Protein 8ZLA (pdb70)

InterPro domains:
  IPR006762 Gtr1/RagA G protein [PF04670] (11-216)
  IPR006762 Gtr1/RagA G protein [PTHR11259] (9-222)
  IPR027417 P-loop containing nucleoside triphosphate hydrolase [G3DSA:3.40.50.300] (4-182)
  IPR027417 P-loop containing nucleoside triphosphate hydrolase [SSF52540] (5-173)

Foldseek 3Di:
DFDADVVDDFAEAEEEWAPPLCRCVLVVLCCVQCVLQWDDPVDQWTGGLLHIYGYDHADDDPVGPPVVDDLVVLARHAEYEYGGALQCLVCLLVGLVVVVVSVVSSVVHYPHHAYEYELEPPAPPDPDVVSSVVSVVVSCVSHVVVCVVVPHDYHYAYYYSNPSVSSLLSVQLVCFELLRQAVSNQSSQNRLCVRPPFAKKFKDKPLHTLYIYGPDVVCVVVVSVVSSVQVVPDDPPDARDWDDDPQKIKHKDWDWDDQVPRIIIMIMMTIHGNVCDDPCVVVVVVSVVSVVVSVVVSCCSHPCNVVVDDDPVSNVNSD

Nearest PDB structures (foldseek):
  5uf8-assembly3_C  TM=7.202E-01  e=1.033E-07  Candida albicans SC5314
  1yzg-assembly1_A  TM=7.386E-01  e=3.560E-07  Homo sapiens
  3lrp-assembly1_A  TM=6.963E-01  e=3.776E-07  Plasmodium falciparum
  2h17-assembly1_A  TM=6.811E-01  e=1.853E-06  Homo sapiens
  8oum-assembly3_C  TM=6.488E-01  e=1.553E-06  Promethearchaeati archaeon

Sequence (319 aa):
GPKLNPQKNPQKIALFGLNYAGKTSILKTILYEFEAFAHILDRTELDFFGKSSLLIWDFGGQSVRDDYLQPIRYFQRIKYFYYVVDVQDIDRIKESAEYFLKLIKLTTEYSDDDFKIFIFFHKIDPNYRGKTKFEESENRFLVEILPTINELKFTPTYFYTSIYNPISVISAFSSQPLLGNETIYQTLSDALDSFCFNIDDLEFGLLFVQNFIIGSHFSEPEIISKISKKMTMYLEDLDEFEDCPPFTVDPYKIFTKNFVISVGDNNFYFHFSVGINILNIPDDMDEIFDAMDEYTYNLRKILENSELIRTGELRNEEILSGI

Solvent-accessible surface area: 15862 Å² total; per-residue (Å²): 41,10,92,21,29,104,170,92,116,39,21,29,0,0,0,0,0,8,54,174,3,13,6,42,45,0,4,81,20,1,10,175,54,0,88,8,1,0,55,66,184,148,102,65,94,13,32,1,4,3,0,20,0,3,8,29,91,4,9,11,195,77,165,102,61,106,12,144,88,62,89,146,33,5,77,106,4,40,4,0,0,0,0,0,18,0,66,46,39,130,51,1,117,36,4,1,82,9,0,26,102,0,0,103,33,0,65,119,78,6,151,111,15,95,1,9,0,0,0,3,42,51,36,63,158,126,190,25,150,104,88,14,104,89,0,28,79,107,0,20,107,64,0,63,90,30,3,115,140,75,188,40,111,22,46,71,27,104,1,1,66,161,60,66,102,22,0,16,23,2,1,1,43,11,0,0,15,2,126,23,0,36,58,0,0,14,31,0,0,20,3,7,2,65,60,22,121,11,50,0,0,0,1,0,0,74,51,39,33,0,0,21,24,17,66,89,93,154,24,69,91,107,2,20,136,80,0,39,99,31,4,114,127,32,96,109,134,69,135,14,71,67,46,77,10,113,41,20,76,0,19,11,71,46,15,29,6,68,46,73,154,99,44,16,58,1,16,0,0,0,0,5,36,62,154,123,89,34,159,76,38,101,94,2,72,94,27,3,66,95,6,6,147,15,0,82,55,0,0,74,10,0,54,1,17,117,68,27,80,44,111,53,133,78,0,75,92,32,124

Structure (mmCIF, N/CA/C/O backbone):
data_8ZLA
#
_entry.id   8ZLA
#
_cell.length_a   85.040
_cell.length_b   85.040
_cell.length_c   153.016
_cell.angle_alpha   90.00
_cell.angle_beta   90.00
_cell.angle_gamma   90.00
#
_symmetry.space_group_name_H-M   'P 41 2 2'
#
loop_
_entity.id
_entity.type
_entity.pdbx_description
1 polymer 'GTP-binding protein'
2 non-polymer "GUANOSINE-5'-DIPHOSPHATE"
3 non-polymer 'MAGNESIUM ION'
4 water water
#
loop_
_atom_site.group_PDB
_atom_site.id
_atom_site.type_symbol
_atom_site.label_atom_id
_atom_site.label_alt_id
_atom_site.label_comp_id
_atom_site.label_asym_id
_atom_site.label_entity_id
_atom_site.label_seq_id
_atom_site.pdbx_PDB_ins_code
_atom_site.Cartn_x
_atom_site.Cartn_y
_atom_site.Cartn_z
_atom_site.occupancy
_atom_site.B_iso_or_equiv
_atom_site.auth_seq_id
_atom_site.auth_comp_id
_atom_site.auth_asym_id
_atom_site.auth_atom_id
_atom_site.pdbx_PDB_model_num
ATOM 1 N N . GLY A 1 1 ? -2.128 45.778 -6.868 1.00 52.69 1 GLY A N 1
ATOM 2 C CA . GLY A 1 1 ? -1.914 45.289 -8.225 1.00 49.68 1 GLY A CA 1
ATOM 3 C C . GLY A 1 1 ? -2.200 46.269 -9.354 1.00 49.91 1 GLY A C 1
ATOM 4 O O . GLY A 1 1 ? -2.507 47.439 -9.085 1.00 47.39 1 GLY A O 1
ATOM 5 N N . PRO A 1 2 ? -2.104 45.794 -10.603 1.00 46.36 2 PRO A N 1
ATOM 6 C CA . PRO A 1 2 ? -2.156 46.695 -11.763 1.00 48.27 2 PRO A CA 1
ATOM 7 C C . PRO A 1 2 ? -3.576 47.067 -12.187 1.00 49.18 2 PRO A C 1
ATOM 8 O O . PRO A 1 2 ? -4.509 46.274 -12.066 1.00 46.92 2 PRO A O 1
ATOM 12 N N . LYS A 1 3 ? -3.735 48.295 -12.714 1.00 48.28 3 LYS A N 1
ATOM 13 C CA . LYS A 1 3 ? -5.016 48.649 -13.333 1.00 53.39 3 LYS A CA 1
ATOM 14 C C . LYS A 1 3 ? -5.160 47.974 -14.701 1.00 55.00 3 LYS A C 1
ATOM 15 O O . LYS A 1 3 ? -4.186 47.560 -15.337 1.00 49.65 3 LYS A O 1
ATOM 21 N N . LEU A 1 4 ? -6.399 47.842 -15.143 1.00 50.96 4 LEU A N 1
ATOM 22 C CA . LEU A 1 4 ? -6.663 47.461 -16.521 1.00 51.02 4 LEU A CA 1
ATOM 23 C C . LEU A 1 4 ? -6.604 48.696 -17.420 1.00 63.64 4 LEU A C 1
ATOM 24 O O . LEU A 1 4 ? -6.858 49.824 -16.980 1.00 59.46 4 LEU A O 1
ATOM 29 N N . ASN A 1 5 ? -6.209 48.487 -18.676 1.00 52.75 5 ASN A N 1
ATOM 30 C CA . ASN A 1 5 ? -6.266 49.557 -19.660 1.00 54.13 5 ASN A CA 1
ATOM 31 C C . ASN A 1 5 ? -7.722 49.998 -19.810 1.00 65.17 5 ASN A C 1
ATOM 32 O O . ASN A 1 5 ? -8.558 49.193 -20.255 1.00 57.84 5 ASN A O 1
ATOM 37 N N . PRO A 1 6 ? -8.122 51.248 -19.475 1.00 64.30 6 PRO A N 1
ATOM 38 C CA . PRO A 1 6 ? -9.529 51.670 -19.545 1.00 67.62 6 PRO A CA 1
ATOM 39 C C . PRO A 1 6 ? -10.050 51.825 -20.963 1.00 73.49 6 PRO A C 1
ATOM 40 O O . PRO A 1 6 ? -11.272 51.815 -21.156 1.00 74.59 6 PRO A O 1
ATOM 44 N N . GLN A 1 7 ? -9.155 51.972 -21.933 1.00 70.22 7 GLN A N 1
ATOM 45 C CA . GLN A 1 7 ? -9.630 51.981 -23.312 1.00 76.53 7 GLN A CA 1
ATOM 46 C C . GLN A 1 7 ? -9.973 50.586 -23.825 1.00 80.25 7 GLN A C 1
ATOM 47 O O . GLN A 1 7 ? -10.535 50.467 -24.918 1.00 89.80 7 GLN A O 1
ATOM 53 N N . LYS A 1 8 ? -9.646 49.536 -23.078 1.00 69.32 8 LYS A N 1
ATOM 54 C CA . LYS A 1 8 ? -9.916 48.171 -23.497 1.00 74.91 8 LYS A CA 1
ATOM 55 C C . LYS A 1 8 ? -11.161 47.655 -22.794 1.00 72.95 8 LYS A C 1
ATOM 56 O O . LYS A 1 8 ? -11.645 48.248 -21.826 1.00 77.47 8 LYS A O 1
ATOM 62 N N . ASN A 1 9 ? -11.699 46.550 -23.309 1.00 63.64 9 ASN A N 1
ATOM 63 C CA . ASN A 1 9 ? -12.948 45.988 -22.785 1.00 71.01 9 ASN A CA 1
ATOM 64 C C . ASN A 1 9 ? -12.649 44.609 -22.222 1.00 56.80 9 ASN A C 1
ATOM 65 O O . ASN A 1 9 ? -12.769 43.599 -22.928 1.00 62.91 9 ASN A O 1
ATOM 70 N N . PRO A 1 10 ? -12.244 44.520 -20.958 1.00 57.80 10 PRO A N 1
ATOM 71 C CA . PRO A 1 10 ? -11.873 43.222 -20.390 1.00 55.28 10 PRO A CA 1
ATOM 72 C C . PRO A 1 10 ? -13.071 42.304 -20.310 1.00 50.80 10 PRO A C 1
ATOM 73 O O . PRO A 1 10 ? -14.226 42.734 -20.274 1.00 47.38 10 PRO A O 1
ATOM 77 N N . GLN A 1 11 ? -12.769 41.021 -20.276 1.00 41.65 11 GLN A N 1
ATOM 78 C CA . GLN A 1 11 ? -13.765 40.039 -19.898 1.00 42.86 11 GLN A CA 1
ATOM 79 C C . GLN A 1 11 ? -14.106 40.175 -18.411 1.00 36.70 11 GLN A C 1
ATOM 80 O O . GLN A 1 11 ? -13.256 40.540 -17.577 1.00 38.87 11 GLN A O 1
ATOM 86 N N . LYS A 1 12 ? -15.330 39.787 -18.074 1.00 37.22 12 LYS A N 1
ATOM 87 C CA . LYS A 1 12 ? -15.828 39.874 -16.709 1.00 35.43 12 LYS A CA 1
ATOM 88 C C . LYS A 1 12 ? -16.005 38.501 -16.091 1.00 39.87 12 LYS A C 1
ATOM 89 O O . LYS A 1 12 ? -16.408 37.543 -16.762 1.00 36.90 12 LYS A O 1
ATOM 95 N N . ILE A 1 13 ? -15.711 38.430 -14.804 1.00 32.55 13 ILE A N 1
ATOM 96 C CA . ILE A 1 13 ? -16.127 37.327 -13.929 1.00 31.16 13 ILE A CA 1
ATOM 97 C C . ILE A 1 13 ? -17.283 37.878 -13.106 1.00 35.17 13 ILE A C 1
ATOM 98 O O . ILE A 1 13 ? -17.114 38.879 -12.405 1.00 33.42 13 ILE A O 1
ATOM 103 N N . ALA A 1 14 ? -18.468 37.283 -13.233 1.00 32.37 14 ALA A N 1
ATOM 104 C CA . ALA A 1 14 ? -19.603 37.639 -12.389 1.00 34.49 14 ALA A CA 1
ATOM 105 C C . ALA A 1 14 ? -19.573 36.708 -11.181 1.00 34.10 14 ALA A C 1
ATOM 106 O O . ALA A 1 14 ? -19.500 35.486 -11.338 1.00 33.90 14 ALA A O 1
ATOM 108 N N . LEU A 1 15 ? -19.579 37.282 -9.979 1.00 32.15 15 LEU A N 1
ATOM 109 C CA . LEU A 1 15 ? -19.610 36.512 -8.726 1.00 29.60 15 LEU A CA 1
ATOM 110 C C . LEU A 1 15 ? -20.970 36.856 -8.114 1.00 33.28 15 LEU A C 1
ATOM 111 O O . LEU A 1 15 ? -21.118 37.892 -7.443 1.00 33.58 15 LEU A O 1
ATOM 116 N N . PHE A 1 16 ? -21.968 36.020 -8.393 1.00 30.57 16 PHE A N 1
ATOM 117 C CA . PHE A 1 16 ? -23.355 36.288 -8.032 1.00 31.66 16 PHE A CA 1
ATOM 118 C C . PHE A 1 16 ? -23.851 35.291 -6.980 1.00 30.99 16 PHE A C 1
ATOM 119 O O . PHE A 1 16 ? -23.285 34.208 -6.798 1.00 29.76 16 PHE A O 1
ATOM 127 N N . GLY A 1 17 ? -24.946 35.651 -6.320 1.00 31.99 17 GLY A N 1
ATOM 128 C CA . GLY A 1 17 ? -25.597 34.736 -5.395 1.00 31.70 17 GLY A CA 1
ATOM 129 C C . GLY A 1 17 ? -26.482 35.516 -4.457 1.00 34.59 17 GLY A C 1
ATOM 130 O O . GLY A 1 17 ? -26.469 36.738 -4.437 1.00 34.19 17 GLY A O 1
ATOM 131 N N . LEU A 1 18 ? -27.267 34.789 -3.659 1.00 33.09 18 LEU A N 1
ATOM 132 C CA . LEU A 1 18 ? -28.087 35.471 -2.677 1.00 34.40 18 LEU A CA 1
ATOM 133 C C . LEU A 1 18 ? -27.222 36.232 -1.682 1.00 34.26 18 LEU A C 1
ATOM 134 O O . LEU A 1 18 ? -26.083 35.879 -1.430 1.00 32.96 18 LEU A O 1
ATOM 139 N N . ASN A 1 19 ? -27.811 37.257 -1.065 1.00 35.80 19 ASN A N 1
ATOM 140 C CA . ASN A 1 19 ? -27.137 37.827 0.102 1.00 36.79 19 ASN A CA 1
ATOM 141 C C . ASN A 1 19 ? -26.920 36.721 1.134 1.00 35.97 19 ASN A C 1
ATOM 142 O O . ASN A 1 19 ? -27.758 35.824 1.273 1.00 35.00 19 ASN A O 1
ATOM 147 N N . TYR A 1 20 ? -25.765 36.769 1.815 1.00 34.16 20 TYR A N 1
ATOM 148 C CA . TYR A 1 20 ? -25.351 35.903 2.909 1.00 33.48 20 TYR A CA 1
ATOM 149 C C . TYR A 1 20 ? -24.793 34.605 2.343 1.00 31.82 20 TYR A C 1
ATOM 150 O O . TYR A 1 20 ? -24.385 33.733 3.115 1.00 31.20 20 TYR A O 1
ATOM 159 N N . ALA A 1 21 ? -24.733 34.464 1.022 1.00 31.25 21 ALA A N 1
ATOM 160 C CA . ALA A 1 21 ? -24.255 33.200 0.471 1.00 29.91 21 ALA A CA 1
ATOM 161 C C . ALA A 1 21 ? -22.766 32.994 0.720 1.00 30.13 21 ALA A C 1
ATOM 162 O O . ALA A 1 21 ? -22.316 31.839 0.793 1.00 27.87 21 ALA A O 1
ATOM 164 N N . GLY A 1 22 ? -21.988 34.102 0.842 1.00 28.98 22 GLY A N 1
ATOM 165 C CA . GLY A 1 22 ? -20.571 33.992 1.170 1.00 28.13 22 GLY A CA 1
ATOM 166 C C . GLY A 1 22 ? -19.653 34.673 0.175 1.00 28.35 22 GLY A C 1
ATOM 167 O O . GLY A 1 22 ? -18.440 34.423 0.218 1.00 27.05 22 GLY A O 1
ATOM 168 N N . LYS A 1 23 ? -20.191 35.518 -0.710 1.00 28.53 23 LYS A N 1
ATOM 169 C CA . LYS A 1 23 ? -19.381 35.960 -1.832 1.00 29.81 23 LYS A CA 1
ATOM 170 C C . LYS A 1 23 ? -18.329 36.975 -1.404 1.00 29.09 23 LYS A C 1
ATOM 171 O O . LYS A 1 23 ? -17.211 36.957 -1.935 1.00 28.31 23 LYS A O 1
ATOM 177 N N . THR A 1 24 ? -18.669 37.892 -0.499 1.00 29.70 24 THR A N 1
ATOM 178 C CA . THR A 1 24 ? -17.622 38.825 -0.076 1.00 30.63 24 THR A CA 1
ATOM 179 C C . THR A 1 24 ? -16.508 38.072 0.628 1.00 30.26 24 THR A C 1
ATOM 180 O O . THR A 1 24 ? -15.320 38.390 0.473 1.00 28.97 24 THR A O 1
ATOM 184 N N . SER A 1 25 ? -16.871 37.044 1.409 1.00 29.91 25 SER A N 1
ATOM 185 C CA . SER A 1 25 ? -15.842 36.244 2.078 1.00 27.85 25 SER A CA 1
ATOM 186 C C . SER A 1 25 ? -14.966 35.503 1.085 1.00 27.50 25 SER A C 1
ATOM 187 O O . SER A 1 25 ? -13.752 35.394 1.280 1.00 27.46 25 SER A O 1
ATOM 190 N N . ILE A 1 26 ? -15.558 34.968 0.025 1.00 26.22 26 ILE A N 1
ATOM 191 C CA . ILE A 1 26 ? -14.777 34.328 -1.029 1.00 25.37 26 ILE A CA 1
ATOM 192 C C . ILE A 1 26 ? -13.847 35.351 -1.706 1.00 25.69 26 ILE A C 1
ATOM 193 O O . ILE A 1 26 ? -12.654 35.090 -1.892 1.00 25.90 26 ILE A O 1
ATOM 198 N N . LEU A 1 27 ? -14.375 36.520 -2.026 1.00 26.64 27 LEU A N 1
ATOM 199 C CA . LEU A 1 27 ? -13.567 37.566 -2.671 1.00 27.21 27 LEU A CA 1
ATOM 200 C C . LEU A 1 27 ? -12.374 37.954 -1.789 1.00 27.38 27 LEU A C 1
ATOM 201 O O . LEU A 1 27 ? -11.216 38.041 -2.256 1.00 27.75 27 LEU A O 1
ATOM 206 N N . LYS A 1 28 ? -12.637 38.162 -0.516 1.00 27.82 28 LYS A N 1
ATOM 207 C CA . LYS A 1 28 ? -11.567 38.563 0.391 1.00 28.54 28 LYS A CA 1
ATOM 208 C C . LYS A 1 28 ? -10.509 37.486 0.510 1.00 28.85 28 LYS A C 1
ATOM 209 O O . LYS A 1 28 ? -9.320 37.822 0.629 1.00 28.07 28 LYS A O 1
ATOM 215 N N . THR A 1 29 ? -10.904 36.173 0.500 1.00 26.53 29 THR A N 1
ATOM 216 C CA . THR A 1 29 ? -9.900 35.112 0.457 1.00 25.43 29 THR A CA 1
ATOM 217 C C . THR A 1 29 ? -8.947 35.289 -0.735 1.00 25.87 29 THR A C 1
ATOM 218 O O . THR A 1 29 ? -7.715 35.213 -0.590 1.00 26.19 29 THR A O 1
ATOM 222 N N . ILE A 1 30 ? -9.517 35.522 -1.929 1.00 25.22 30 ILE A N 1
ATOM 223 C CA . ILE A 1 30 ? -8.700 35.723 -3.119 1.00 26.06 30 ILE A CA 1
ATOM 224 C C . ILE A 1 30 ? -7.831 36.967 -2.944 1.00 26.53 30 ILE A C 1
ATOM 225 O O . ILE A 1 30 ? -6.665 36.995 -3.379 1.00 27.19 30 ILE A O 1
ATOM 230 N N . LEU A 1 31 ? -8.421 38.053 -2.436 1.00 27.06 31 LEU A N 1
ATOM 231 C CA . LEU A 1 31 ? -7.650 39.289 -2.310 1.00 28.19 31 LEU A CA 1
ATOM 232 C C . LEU A 1 31 ? -6.533 39.146 -1.278 1.00 29.34 31 LEU A C 1
ATOM 233 O O . LEU A 1 31 ? -5.526 39.848 -1.385 1.00 29.06 31 LEU A O 1
ATOM 238 N N . TYR A 1 32 ? -6.730 38.347 -0.224 1.00 27.79 32 TYR A N 1
ATOM 239 C CA . TYR A 1 32 ? -5.644 38.199 0.750 1.00 28.08 32 TYR A CA 1
ATOM 240 C C . TYR A 1 32 ? -4.540 37.332 0.191 1.00 27.45 32 TYR A C 1
ATOM 241 O O . TYR A 1 32 ? -3.384 37.498 0.563 1.00 29.30 32 TYR A O 1
ATOM 250 N N . GLU A 1 33 ? -4.880 36.418 -0.672 1.00 26.50 33 GLU A N 1
ATOM 251 C CA . GLU A 1 33 ? -3.876 35.536 -1.237 1.00 26.05 33 GLU A CA 1
ATOM 252 C C . GLU A 1 33 ? -3.156 36.195 -2.411 1.00 29.64 33 GLU A C 1
ATOM 253 O O . GLU A 1 33 ? -1.956 35.969 -2.618 1.00 27.98 33 GLU A O 1
ATOM 259 N N . PHE A 1 34 ? -3.875 36.973 -3.221 1.00 26.79 34 PHE A N 1
ATOM 260 C CA . PHE A 1 34 ? -3.351 37.467 -4.495 1.00 27.28 34 PHE A CA 1
ATOM 261 C C . PHE A 1 34 ? -3.525 38.981 -4.618 1.00 28.47 34 PHE A C 1
ATOM 262 O O . PHE A 1 34 ? -3.916 39.482 -5.668 1.00 28.88 34 PHE A O 1
ATOM 270 N N . GLU A 1 35 ? -3.233 39.730 -3.562 1.00 29.22 35 GLU A N 1
ATOM 271 C CA . GLU A 1 35 ? -3.349 41.191 -3.648 1.00 30.60 35 GLU A CA 1
ATOM 272 C C . GLU A 1 35 ? -2.550 41.757 -4.811 1.00 31.42 35 GLU A C 1
ATOM 273 O O . GLU A 1 35 ? -2.929 42.784 -5.396 1.00 32.47 35 GLU A O 1
ATOM 279 N N . ALA A 1 36 ? -1.409 41.138 -5.134 1.00 31.16 36 ALA A N 1
ATOM 280 C CA . ALA A 1 36 ? -0.575 41.659 -6.219 1.00 32.10 36 ALA A CA 1
ATOM 281 C C . ALA A 1 36 ? -1.282 41.704 -7.577 1.00 32.11 36 ALA A C 1
ATOM 282 O O . ALA A 1 36 ? -0.829 42.432 -8.487 1.00 33.27 36 ALA A O 1
ATOM 284 N N . PHE A 1 37 ? -2.340 40.934 -7.748 1.00 31.02 37 PHE A N 1
ATOM 285 C CA . PHE A 1 37 ? -3.122 40.880 -8.968 1.00 31.07 37 PHE A CA 1
ATOM 286 C C . PHE A 1 37 ? -4.340 41.801 -8.946 1.00 32.64 37 PHE A C 1
ATOM 287 O O . PHE A 1 37 ? -5.032 41.897 -9.971 1.00 32.08 37 PHE A O 1
ATOM 295 N N . ALA A 1 38 ? -4.612 42.494 -7.841 1.00 32.16 38 ALA A N 1
ATOM 296 C CA . ALA A 1 38 ? -5.888 43.194 -7.671 1.00 32.75 38 ALA A CA 1
ATOM 297 C C . ALA A 1 38 ? -5.671 44.694 -7.676 1.00 39.29 38 ALA A C 1
ATOM 298 O O . ALA A 1 38 ? -4.671 45.192 -7.144 1.00 37.67 38 ALA A O 1
ATOM 300 N N . HIS A 1 39 ? -6.587 45.434 -8.294 1.00 36.04 39 HIS A N 1
ATOM 301 C CA . HIS A 1 39 ? -6.467 46.880 -8.239 1.00 39.06 39 HIS A CA 1
ATOM 302 C C . HIS A 1 39 ? -7.467 47.331 -7.185 1.00 58.89 39 HIS A C 1
ATOM 303 O O . HIS A 1 39 ? -8.670 47.373 -7.439 1.00 47.37 39 HIS A O 1
ATOM 310 N N . ILE A 1 40 ? -6.961 47.628 -5.989 1.00 56.25 40 ILE A N 1
ATOM 311 C CA . ILE A 1 40 ? -7.794 47.838 -4.811 1.00 64.29 40 ILE A CA 1
ATOM 312 C C . ILE A 1 40 ? -7.794 49.333 -4.502 1.00 71.46 40 ILE A C 1
ATOM 313 O O . ILE A 1 40 ? -6.757 49.908 -4.148 1.00 73.42 40 ILE A O 1
ATOM 318 N N . LEU A 1 41 ? -8.949 49.973 -4.673 1.00 68.33 41 LEU A N 1
ATOM 319 C CA . LEU A 1 41 ? -9.076 51.411 -4.415 1.00 81.67 41 LEU A CA 1
ATOM 320 C C . LEU A 1 41 ? -9.175 51.711 -2.917 1.00 84.63 41 LEU A C 1
ATOM 321 O O . LEU A 1 41 ? -10.110 52.375 -2.460 1.00 98.78 41 LEU A O 1
ATOM 326 N N . ASP A 1 47 ? -18.526 47.905 0.934 1.00 62.53 47 ASP A N 1
ATOM 327 C CA . ASP A 1 47 ? -18.154 46.723 0.152 1.00 66.75 47 ASP A CA 1
ATOM 328 C C . ASP A 1 47 ? -18.137 46.999 -1.345 1.00 69.28 47 ASP A C 1
ATOM 329 O O . ASP A 1 47 ? -19.114 47.506 -1.924 1.00 60.49 47 ASP A O 1
ATOM 334 N N . ARG A 1 48 ? -17.039 46.696 -1.925 1.00 68.80 48 ARG A N 1
ATOM 335 C CA . ARG A 1 48 ? -16.874 46.917 -3.353 1.00 66.88 48 ARG A CA 1
ATOM 336 C C . ARG A 1 48 ? -17.742 45.950 -4.150 1.00 53.86 48 ARG A C 1
ATOM 337 O O . ARG A 1 48 ? -17.890 44.780 -3.792 1.00 56.03 48 ARG A O 1
ATOM 345 N N . THR A 1 49 ? -18.371 46.484 -5.240 1.00 48.92 49 THR A N 1
ATOM 346 C CA . THR A 1 49 ? -19.097 45.603 -6.138 1.00 42.87 49 THR A CA 1
ATOM 347 C C . THR A 1 49 ? -18.327 45.337 -7.426 1.00 47.64 49 THR A C 1
ATOM 348 O O . THR A 1 49 ? -18.702 44.425 -8.163 1.00 42.91 49 THR A O 1
ATOM 352 N N . GLU A 1 50 ? -17.291 46.126 -7.727 1.00 44.55 50 GLU A N 1
ATOM 353 C CA . GLU A 1 50 ? -16.534 45.988 -8.971 1.00 46.79 50 GLU A CA 1
ATOM 354 C C . GLU A 1 50 ? -15.048 46.099 -8.655 1.00 43.28 50 GLU A C 1
ATOM 355 O O . GLU A 1 50 ? -14.643 47.032 -7.958 1.00 47.57 50 GLU A O 1
ATOM 361 N N . LEU A 1 51 ? -14.233 45.257 -9.165 1.00 37.54 51 LEU A N 1
ATOM 362 C CA . LEU A 1 51 ? -12.797 45.493 -9.091 1.00 39.24 51 LEU A CA 1
ATOM 363 C C . LEU A 1 51 ? -12.109 44.731 -10.208 1.00 36.86 51 LEU A C 1
ATOM 364 O O . LEU A 1 51 ? -12.654 43.778 -10.768 1.00 41.85 51 LEU A O 1
ATOM 369 N N . ASP A 1 52 ? -10.889 45.195 -10.543 1.00 36.41 52 ASP A N 1
ATOM 370 C CA . ASP A 1 52 ? -10.071 44.537 -11.549 1.00 35.85 52 ASP A CA 1
ATOM 371 C C . ASP A 1 52 ? -9.167 43.513 -10.868 1.00 34.15 52 ASP A C 1
ATOM 372 O O . ASP A 1 52 ? -8.643 43.765 -9.777 1.00 33.99 52 ASP A O 1
ATOM 377 N N . PHE A 1 53 ? -9.032 42.341 -11.492 1.00 33.05 53 PHE A N 1
ATOM 378 C CA . PHE A 1 53 ? -8.204 41.287 -10.926 1.00 31.60 53 PHE A CA 1
ATOM 379 C C . PHE A 1 53 ? -7.570 40.459 -12.043 1.00 32.59 53 PHE A C 1
ATOM 380 O O . PHE A 1 53 ? -8.311 39.848 -12.817 1.00 31.11 53 PHE A O 1
ATOM 388 N N . PHE A 1 54 ? -6.225 40.412 -12.121 1.00 31.36 54 PHE A N 1
ATOM 389 C CA . PHE A 1 54 ? -5.545 39.451 -13.016 1.00 31.03 54 PHE A CA 1
ATOM 390 C C . PHE A 1 54 ? -6.084 39.506 -14.462 1.00 31.91 54 PHE A C 1
ATOM 391 O O . PHE A 1 54 ? -6.399 38.484 -15.085 1.00 32.93 54 PHE A O 1
ATOM 399 N N . GLY A 1 55 ? -6.223 40.720 -14.961 1.00 33.39 55 GLY A N 1
ATOM 400 C CA . GLY A 1 55 ? -6.645 40.998 -16.328 1.00 34.65 55 GLY A CA 1
ATOM 401 C C . GLY A 1 55 ? -8.135 40.884 -16.574 1.00 34.70 55 GLY A C 1
ATOM 402 O O . GLY A 1 55 ? -8.575 41.115 -17.712 1.00 36.69 55 GLY A O 1
ATOM 403 N N . LYS A 1 56 ? -8.915 40.645 -15.539 1.00 33.69 56 LYS A N 1
ATOM 404 C CA . LYS A 1 56 ? -10.371 40.527 -15.635 1.00 33.77 56 LYS A CA 1
ATOM 405 C C . LYS A 1 56 ? -11.031 41.619 -14.797 1.00 34.41 56 LYS A C 1
ATOM 406 O O . LYS A 1 56 ? -10.414 42.218 -13.910 1.00 34.86 56 LYS A O 1
ATOM 412 N N . SER A 1 57 ? -12.284 41.901 -15.116 1.00 35.20 57 SER A N 1
ATOM 413 C CA A SER A 1 57 ? -13.118 42.747 -14.277 0.52 35.82 57 SER A CA 1
ATOM 414 C CA B SER A 1 57 ? -13.135 42.752 -14.286 0.48 35.84 57 SER A CA 1
ATOM 415 C C . SER A 1 57 ? -14.038 41.841 -13.467 1.00 36.47 57 SER A C 1
ATOM 416 O O . SER A 1 57 ? -14.670 40.947 -14.029 1.00 39.03 57 SER A O 1
ATOM 421 N N . LEU A 1 58 ? -14.103 42.062 -12.156 1.00 34.05 58 LEU A N 1
ATOM 422 C CA . LEU A 1 58 ? -14.965 41.251 -11.276 1.00 32.98 58 LEU A CA 1
ATOM 423 C C . LEU A 1 58 ? -16.211 42.063 -10.942 1.00 37.23 58 LEU A C 1
ATOM 424 O O . LEU A 1 58 ? -16.125 43.280 -10.710 1.00 41.33 58 LEU A O 1
ATOM 429 N N . LEU A 1 59 ? -17.372 41.410 -10.951 1.00 34.03 59 LEU A N 1
ATOM 430 C CA . LEU A 1 59 ? -18.626 42.059 -10.556 1.00 35.26 59 LEU A CA 1
ATOM 431 C C . LEU A 1 59 ? -19.210 41.221 -9.421 1.00 43.08 59 LEU A C 1
ATOM 432 O O . LEU A 1 59 ? -19.512 40.048 -9.628 1.00 42.44 59 LEU A O 1
ATOM 437 N N . ILE A 1 60 ? -19.329 41.793 -8.221 1.00 36.62 60 ILE A N 1
ATOM 438 C CA . ILE A 1 60 ? -19.772 41.018 -7.043 1.00 35.19 60 ILE A CA 1
ATOM 439 C C . ILE A 1 60 ? -21.108 41.618 -6.621 1.00 35.74 60 ILE A C 1
ATOM 440 O O . ILE A 1 60 ? -21.142 42.736 -6.091 1.00 37.12 60 ILE A O 1
ATOM 445 N N . TRP A 1 61 ? -22.218 40.886 -6.855 1.00 34.99 61 TRP A N 1
ATOM 446 C CA . TRP A 1 61 ? -23.581 41.401 -6.694 1.00 36.59 61 TRP A CA 1
ATOM 447 C C . TRP A 1 61 ? -24.426 40.446 -5.860 1.00 36.03 61 TRP A C 1
ATOM 448 O O . TRP A 1 61 ? -24.381 39.232 -6.098 1.00 35.30 61 TRP A O 1
ATOM 459 N N . ASP A 1 62 ? -25.194 41.004 -4.917 1.00 37.21 62 ASP A N 1
ATOM 460 C CA . ASP A 1 62 ? -26.170 40.281 -4.098 1.00 40.11 62 ASP A CA 1
ATOM 461 C C . ASP A 1 62 ? -27.553 40.327 -4.728 1.00 38.62 62 ASP A C 1
ATOM 462 O O . ASP A 1 62 ? -27.953 41.333 -5.336 1.00 43.53 62 ASP A O 1
ATOM 467 N N . PHE A 1 63 ? -28.324 39.278 -4.443 1.00 38.48 63 PHE A N 1
ATOM 468 C CA . PHE A 1 63 ? -29.694 39.183 -4.925 1.00 42.39 63 PHE A CA 1
ATOM 469 C C . PHE A 1 63 ? -30.583 38.627 -3.823 1.00 44.04 63 PHE A C 1
ATOM 470 O O . PHE A 1 63 ? -30.112 37.934 -2.919 1.00 39.63 63 PHE A O 1
ATOM 478 N N . GLY A 1 64 ? -31.870 38.968 -3.860 1.00 43.27 64 GLY A N 1
ATOM 479 C CA . GLY A 1 64 ? -32.888 38.378 -2.993 1.00 42.41 64 GLY A CA 1
ATOM 480 C C . GLY A 1 64 ? -32.883 38.951 -1.593 1.00 51.60 64 GLY A C 1
ATOM 481 O O . GLY A 1 64 ? -32.393 40.053 -1.334 1.00 48.50 64 GLY A O 1
ATOM 482 N N . GLY A 1 65 ? -33.426 38.167 -0.671 1.00 47.19 65 GLY A N 1
ATOM 483 C CA . GLY A 1 65 ? -33.586 38.622 0.689 1.00 49.00 65 GLY A CA 1
ATOM 484 C C . GLY A 1 65 ? -34.890 39.370 0.861 1.00 56.25 65 GLY A C 1
ATOM 485 O O . GLY A 1 65 ? -35.756 39.428 -0.022 1.00 57.14 65 GLY A O 1
ATOM 486 N N . GLN A 1 66 ? -35.047 40.008 2.019 1.00 64.07 66 GLN A N 1
ATOM 487 C CA . GLN A 1 66 ? -36.324 40.580 2.423 1.00 64.69 66 GLN A CA 1
ATOM 488 C C . GLN A 1 66 ? -36.341 42.105 2.397 1.00 74.51 66 GLN A C 1
ATOM 489 O O . GLN A 1 66 ? -37.266 42.711 2.947 1.00 77.31 66 GLN A O 1
ATOM 495 N N . SER A 1 67 ? -35.349 42.700 1.747 1.00 69.28 67 SER A N 1
ATOM 496 C CA . SER A 1 67 ? -35.386 44.150 1.615 1.00 85.92 67 SER A CA 1
ATOM 497 C C . SER A 1 67 ? -36.031 44.572 0.293 1.00 86.49 67 SER A C 1
ATOM 498 O O . SER A 1 67 ? -36.060 43.819 -0.685 1.00 83.48 67 SER A O 1
ATOM 501 N N . VAL A 1 68 ? -36.545 45.800 0.271 1.00 89.17 68 VAL A N 1
ATOM 502 C CA . VAL A 1 68 ? -37.079 46.370 -0.964 1.00 79.57 68 VAL A CA 1
ATOM 503 C C . VAL A 1 68 ? -35.962 46.489 -1.998 1.00 87.36 68 VAL A C 1
ATOM 504 O O . VAL A 1 68 ? -36.215 46.787 -3.163 1.00 92.40 68 VAL A O 1
ATOM 508 N N . ARG A 1 70 ? -34.115 44.141 -3.347 1.00 70.89 70 ARG A N 1
ATOM 509 C CA . ARG A 1 70 ? -33.755 42.732 -3.519 1.00 70.65 70 ARG A CA 1
ATOM 510 C C . ARG A 1 70 ? -33.566 42.393 -4.993 1.00 80.61 70 ARG A C 1
ATOM 511 O O . ARG A 1 70 ? -32.738 41.515 -5.355 1.00 66.10 70 ARG A O 1
ATOM 519 N N . ASP A 1 71 ? -34.341 43.109 -5.818 1.00 73.82 71 ASP A N 1
ATOM 520 C CA . ASP A 1 71 ? -34.358 43.006 -7.276 1.00 81.42 71 ASP A CA 1
ATOM 521 C C . ASP A 1 71 ? -33.858 44.286 -7.943 1.00 89.35 71 ASP A C 1
ATOM 522 O O . ASP A 1 71 ? -34.447 44.762 -8.917 1.00 93.86 71 ASP A O 1
ATOM 527 N N . ASP A 1 72 ? -32.782 44.876 -7.424 1.00 92.49 72 ASP A N 1
ATOM 528 C CA . ASP A 1 72 ? -32.284 46.129 -7.983 1.00 93.46 72 ASP A CA 1
ATOM 529 C C . ASP A 1 72 ? -31.408 45.929 -9.215 1.00 95.83 72 ASP A C 1
ATOM 530 O O . ASP A 1 72 ? -30.962 46.919 -9.806 1.00 100.76 72 ASP A O 1
ATOM 535 N N . TYR A 1 73 ? -31.204 44.687 -9.629 1.00 86.31 73 TYR A N 1
ATOM 536 C CA . TYR A 1 73 ? -30.448 44.398 -10.843 1.00 81.39 73 TYR A CA 1
ATOM 537 C C . TYR A 1 73 ? -31.251 44.712 -12.099 1.00 79.10 73 TYR A C 1
ATOM 538 O O . TYR A 1 73 ? -30.670 45.048 -13.137 1.00 79.94 73 TYR A O 1
ATOM 547 N N . LEU A 1 74 ? -32.548 44.518 -12.037 1.00 80.75 74 LEU A N 1
ATOM 548 C CA . LEU A 1 74 ? -33.399 44.814 -13.180 1.00 78.77 74 LEU A CA 1
ATOM 549 C C . LEU A 1 74 ? -33.346 46.306 -13.489 1.00 84.70 74 LEU A C 1
ATOM 550 O O . LEU A 1 74 ? -33.359 46.709 -14.652 1.00 94.57 74 LEU A O 1
ATOM 555 N N . GLN A 1 76 ? -30.660 47.799 -13.497 1.00 83.99 76 GLN A N 1
ATOM 556 C CA . GLN A 1 76 ? -29.276 48.182 -13.755 1.00 84.50 76 GLN A CA 1
ATOM 557 C C . GLN A 1 76 ? -28.998 48.280 -15.249 1.00 85.28 76 GLN A C 1
ATOM 558 O O . GLN A 1 76 ? -29.645 47.602 -16.049 1.00 86.23 76 GLN A O 1
ATOM 564 N N . PRO A 1 77 ? -28.054 49.071 -15.635 1.00 90.13 77 PRO A N 1
ATOM 565 C CA . PRO A 1 77 ? -27.730 49.245 -17.055 1.00 89.15 77 PRO A CA 1
ATOM 566 C C . PRO A 1 77 ? -27.234 47.957 -17.693 1.00 84.96 77 PRO A C 1
ATOM 567 O O . PRO A 1 77 ? -26.647 47.087 -17.042 1.00 79.11 77 PRO A O 1
ATOM 571 N N . ILE A 1 78 ? -27.479 47.932 -19.009 1.00 81.71 78 ILE A N 1
ATOM 572 C CA . ILE A 1 78 ? -27.220 46.713 -19.768 1.00 74.39 78 ILE A CA 1
ATOM 573 C C . ILE A 1 78 ? -25.733 46.379 -19.788 1.00 71.34 78 ILE A C 1
ATOM 574 O O . ILE A 1 78 ? -25.355 45.199 -19.841 1.00 68.20 78 ILE A O 1
ATOM 579 N N . ARG A 1 79 ? -24.860 47.374 -19.730 1.00 69.37 79 ARG A N 1
ATOM 580 C CA . ARG A 1 79 ? -23.415 47.159 -19.776 1.00 70.04 79 ARG A CA 1
ATOM 581 C C . ARG A 1 79 ? -22.947 46.193 -18.697 1.00 69.72 79 ARG A C 1
ATOM 582 O O . ARG A 1 79 ? -21.923 45.518 -18.869 1.00 65.60 79 ARG A O 1
ATOM 590 N N . TYR A 1 80 ? -23.673 46.107 -17.581 1.00 64.54 80 TYR A N 1
ATOM 591 C CA . TYR A 1 80 ? -23.224 45.218 -16.515 1.00 64.40 80 TYR A CA 1
ATOM 592 C C . TYR A 1 80 ? -23.352 43.749 -16.890 1.00 62.84 80 TYR A C 1
ATOM 593 O O . TYR A 1 80 ? -22.625 42.922 -16.334 1.00 54.69 80 TYR A O 1
ATOM 602 N N . PHE A 1 81 ? -24.242 43.397 -17.820 1.00 58.09 81 PHE A N 1
ATOM 603 C CA . PHE A 1 81 ? -24.386 42.006 -18.225 1.00 53.66 81 PHE A CA 1
ATOM 604 C C . PHE A 1 81 ? -23.649 41.692 -19.514 1.00 52.86 81 PHE A C 1
ATOM 605 O O . PHE A 1 81 ? -23.737 40.558 -20.006 1.00 51.17 81 PHE A O 1
ATOM 613 N N . GLN A 1 82 ? -22.934 42.661 -20.074 1.00 51.20 82 GLN A N 1
ATOM 614 C CA . GLN A 1 82 ? -22.112 42.426 -21.247 1.00 51.88 82 GLN A CA 1
ATOM 615 C C . GLN A 1 82 ? -20.719 41.954 -20.827 1.00 54.37 82 GLN A C 1
ATOM 616 O O . GLN A 1 82 ? -20.266 42.203 -19.709 1.00 53.97 82 GLN A O 1
ATOM 622 N N . ARG A 1 83 ? -20.051 41.258 -21.745 1.00 48.33 83 ARG A N 1
ATOM 623 C CA . ARG A 1 83 ? -18.662 40.825 -21.579 1.00 53.24 83 ARG A CA 1
ATOM 624 C C . ARG A 1 83 ? -18.474 39.798 -20.469 1.00 47.65 83 ARG A C 1
ATOM 625 O O . ARG A 1 83 ? -17.336 39.566 -20.041 1.00 45.31 83 ARG A O 1
ATOM 633 N N . ILE A 1 84 ? -19.548 39.169 -19.978 1.00 41.57 84 ILE A N 1
ATOM 634 C CA . ILE A 1 84 ? -19.384 38.123 -18.969 1.00 37.77 84 ILE A CA 1
ATOM 635 C C . ILE A 1 84 ? -18.846 36.869 -19.643 1.00 48.06 84 ILE A C 1
ATOM 636 O O . ILE A 1 84 ? -19.421 36.380 -20.622 1.00 46.07 84 ILE A O 1
ATOM 641 N N . LYS A 1 85 ? -17.698 36.380 -19.160 1.00 43.12 85 LYS A N 1
ATOM 642 C CA . LYS A 1 85 ? -17.125 35.136 -19.660 1.00 41.13 85 LYS A CA 1
ATOM 643 C C . LYS A 1 85 ? -17.198 34.028 -18.636 1.00 44.12 85 LYS A C 1
ATOM 644 O O . LYS A 1 85 ? -17.238 32.850 -19.002 1.00 39.07 85 LYS A O 1
ATOM 650 N N . TYR A 1 86 ? -17.248 34.388 -17.358 1.00 33.94 86 TYR A N 1
ATOM 651 C CA . TYR A 1 86 ? -17.264 33.425 -16.278 1.00 30.39 86 TYR A CA 1
ATOM 652 C C . TYR A 1 86 ? -18.406 33.815 -15.370 1.00 34.83 86 TYR A C 1
ATOM 653 O O . TYR A 1 86 ? -18.418 34.937 -14.859 1.00 34.64 86 TYR A O 1
ATOM 662 N N . PHE A 1 87 ? -19.344 32.911 -15.184 1.00 31.80 87 PHE A N 1
ATOM 663 C CA . PHE A 1 87 ? -20.500 33.119 -14.302 1.00 29.51 87 PHE A CA 1
ATOM 664 C C . PHE A 1 87 ? -20.296 32.242 -13.066 1.00 28.47 87 PHE A C 1
ATOM 665 O O . PHE A 1 87 ? -20.510 31.025 -13.113 1.00 30.22 87 PHE A O 1
ATOM 673 N N . TYR A 1 88 ? -19.852 32.865 -11.966 1.00 27.91 88 TYR A N 1
ATOM 674 C CA . TYR A 1 88 ? -19.592 32.161 -10.703 1.00 27.69 88 TYR A CA 1
ATOM 675 C C . TYR A 1 88 ? -20.793 32.384 -9.805 1.00 30.13 88 TYR A C 1
ATOM 676 O O . TYR A 1 88 ? -21.080 33.528 -9.461 1.00 31.92 88 TYR A O 1
ATOM 685 N N . TYR A 1 89 ? -21.461 31.311 -9.378 1.00 26.35 89 TYR A N 1
ATOM 686 C CA . TYR A 1 89 ? -22.696 31.476 -8.610 1.00 26.38 89 TYR A CA 1
ATOM 687 C C . TYR A 1 89 ? -22.509 30.777 -7.267 1.00 30.77 89 TYR A C 1
ATOM 688 O O . TYR A 1 89 ? -22.204 29.594 -7.235 1.00 28.80 89 TYR A O 1
ATOM 697 N N . VAL A 1 90 ? -22.664 31.520 -6.165 1.00 25.83 90 VAL A N 1
ATOM 698 C CA . VAL A 1 90 ? -22.371 31.015 -4.825 1.00 25.68 90 VAL A CA 1
ATOM 699 C C . VAL A 1 90 ? -23.684 30.601 -4.178 1.00 27.69 90 VAL A C 1
ATOM 700 O O . VAL A 1 90 ? -24.620 31.416 -4.075 1.00 27.61 90 VAL A O 1
ATOM 704 N N . VAL A 1 91 ? -23.735 29.371 -3.669 1.00 26.53 91 VAL A N 1
ATOM 705 C CA . VAL A 1 91 ? -24.964 28.803 -3.084 1.00 24.63 91 VAL A CA 1
ATOM 706 C C . VAL A 1 91 ? -24.596 28.383 -1.670 1.00 27.13 91 VAL A C 1
ATOM 707 O O . VAL A 1 91 ? -23.713 27.543 -1.512 1.00 25.47 91 VAL A O 1
ATOM 711 N N . ASP A 1 92 ? -25.272 28.936 -0.645 1.00 27.19 92 ASP A N 1
ATOM 712 C CA . ASP A 1 92 ? -25.014 28.504 0.739 1.00 27.48 92 ASP A CA 1
ATOM 713 C C . ASP A 1 92 ? -25.735 27.174 0.976 1.00 27.04 92 ASP A C 1
ATOM 714 O O . ASP A 1 92 ? -26.966 27.165 1.136 1.00 28.94 92 ASP A O 1
ATOM 719 N N . VAL A 1 93 ? -25.004 26.037 0.968 1.00 25.08 93 VAL A N 1
ATOM 720 C CA . VAL A 1 93 ? -25.721 24.758 1.132 1.00 25.98 93 VAL A CA 1
ATOM 721 C C . VAL A 1 93 ? -26.069 24.441 2.582 1.00 27.62 93 VAL A C 1
ATOM 722 O O . VAL A 1 93 ? -26.732 23.429 2.852 1.00 29.44 93 VAL A O 1
ATOM 726 N N . GLN A 1 94 ? -25.667 25.281 3.563 1.00 26.12 94 GLN A N 1
ATOM 727 C CA . GLN A 1 94 ? -26.255 25.094 4.885 1.00 28.74 94 GLN A CA 1
ATOM 728 C C . GLN A 1 94 ? -27.668 25.612 4.976 1.00 29.69 94 GLN A C 1
ATOM 729 O O . GLN A 1 94 ? -28.420 25.173 5.858 1.00 33.98 94 GLN A O 1
ATOM 735 N N . ASP A 1 95 ? -28.008 26.575 4.141 1.00 31.18 95 ASP A N 1
ATOM 736 C CA . ASP A 1 95 ? -29.274 27.287 4.260 1.00 35.11 95 ASP A CA 1
ATOM 737 C C . ASP A 1 95 ? -30.273 26.688 3.266 1.00 33.07 95 ASP A C 1
ATOM 738 O O . ASP A 1 95 ? -30.593 27.267 2.235 1.00 29.99 95 ASP A O 1
ATOM 743 N N . ILE A 1 96 ? -30.753 25.498 3.605 1.00 33.46 96 ILE A N 1
ATOM 744 C CA . ILE A 1 96 ? -31.600 24.767 2.661 1.00 32.78 96 ILE A CA 1
ATOM 745 C C . ILE A 1 96 ? -32.917 25.508 2.409 1.00 33.87 96 ILE A C 1
ATOM 746 O O . ILE A 1 96 ? -33.487 25.427 1.302 1.00 36.02 96 ILE A O 1
ATOM 751 N N . ASP A 1 97 ? -33.442 26.243 3.399 1.00 32.90 97 ASP A N 1
ATOM 752 C CA . ASP A 1 97 ? -34.705 26.918 3.183 1.00 37.89 97 ASP A CA 1
ATOM 753 C C . ASP A 1 97 ? -34.634 27.970 2.086 1.00 35.70 97 ASP A C 1
ATOM 754 O O . ASP A 1 97 ? -35.689 28.298 1.521 1.00 40.07 97 ASP A O 1
ATOM 759 N N . ARG A 1 98 ? -33.452 28.519 1.798 1.00 33.10 98 ARG A N 1
ATOM 760 C CA . ARG A 1 98 ? -33.306 29.531 0.761 1.00 32.98 98 ARG A CA 1
ATOM 761 C C . ARG A 1 98 ? -32.879 28.948 -0.574 1.00 34.86 98 ARG A C 1
ATOM 762 O O . ARG A 1 98 ? -32.595 29.707 -1.507 1.00 32.94 98 ARG A O 1
ATOM 770 N N . ILE A 1 99 ? -32.789 27.618 -0.692 1.00 32.63 99 ILE A N 1
ATOM 771 C CA . ILE A 1 99 ? -32.224 27.059 -1.930 1.00 32.20 99 ILE A CA 1
ATOM 772 C C . ILE A 1 99 ? -33.118 27.396 -3.130 1.00 29.85 99 ILE A C 1
ATOM 773 O O . ILE A 1 99 ? -32.612 27.710 -4.225 1.00 32.73 99 ILE A O 1
ATOM 778 N N . LYS A 1 100 ? -34.442 27.304 -2.956 1.00 32.53 100 LYS A N 1
ATOM 779 C CA . LYS A 1 100 ? -35.356 27.566 -4.065 1.00 34.47 100 LYS A CA 1
ATOM 780 C C . LYS A 1 100 ? -35.235 29.017 -4.513 1.00 43.68 100 LYS A C 1
ATOM 781 O O . LYS A 1 100 ? -35.189 29.304 -5.716 1.00 37.16 100 LYS A O 1
ATOM 787 N N . GLU A 1 101 ? -35.140 29.934 -3.550 1.00 36.93 101 GLU A N 1
ATOM 788 C CA . GLU A 1 101 ? -34.889 31.334 -3.849 1.00 40.93 101 GLU A CA 1
ATOM 789 C C . GLU A 1 101 ? -33.581 31.505 -4.606 1.00 37.62 101 GLU A C 1
ATOM 790 O O . GLU A 1 101 ? -33.520 32.261 -5.577 1.00 37.08 101 GLU A O 1
ATOM 796 N N . SER A 1 102 ? -32.516 30.801 -4.177 1.00 30.60 102 SER A N 1
ATOM 797 C CA . SER A 1 102 ? -31.247 30.883 -4.869 1.00 32.07 102 SER A CA 1
ATOM 798 C C . SER A 1 102 ? -31.368 30.411 -6.314 1.00 36.65 102 SER A C 1
ATOM 799 O O . SER A 1 102 ? -30.815 31.033 -7.221 1.00 32.41 102 SER A O 1
ATOM 802 N N . ALA A 1 103 ? -32.066 29.304 -6.537 1.00 33.83 103 ALA A N 1
ATOM 803 C CA . ALA A 1 103 ? -32.217 28.792 -7.895 1.00 37.90 103 ALA A CA 1
ATOM 804 C C . ALA A 1 103 ? -33.032 29.749 -8.768 1.00 35.28 103 ALA A C 1
ATOM 805 O O . ALA A 1 103 ? -32.746 29.917 -9.968 1.00 40.41 103 ALA A O 1
ATOM 807 N N . GLU A 1 104 ? -34.032 30.398 -8.180 1.00 36.81 104 GLU A N 1
ATOM 808 C CA . GLU A 1 104 ? -34.873 31.310 -8.953 1.00 38.00 104 GLU A CA 1
ATOM 809 C C . GLU A 1 104 ? -34.053 32.485 -9.479 1.00 39.23 104 GLU A C 1
ATOM 810 O O . GLU A 1 104 ? -34.160 32.854 -10.654 1.00 42.61 104 GLU A O 1
ATOM 816 N N . TYR A 1 105 ? -33.219 33.085 -8.628 1.00 36.99 105 TYR A N 1
ATOM 817 C CA . TYR A 1 105 ? -32.336 34.159 -9.090 1.00 38.55 105 TYR A CA 1
ATOM 818 C C . TYR A 1 105 ? -31.294 33.652 -10.060 1.00 38.81 105 TYR A C 1
ATOM 819 O O . TYR A 1 105 ? -30.947 34.345 -11.026 1.00 39.35 105 TYR A O 1
ATOM 828 N N . PHE A 1 106 ? -30.780 32.447 -9.821 1.00 32.77 106 PHE A N 1
ATOM 829 C CA . PHE A 1 106 ? -29.820 31.874 -10.749 1.00 37.34 106 PHE A CA 1
ATOM 830 C C . PHE A 1 106 ? -30.406 31.834 -12.156 1.00 36.30 106 PHE A C 1
ATOM 831 O O . PHE A 1 106 ? -29.790 32.321 -13.107 1.00 36.87 106 PHE A O 1
ATOM 839 N N . LEU A 1 107 ? -31.620 31.306 -12.300 1.00 36.13 107 LEU A N 1
ATOM 840 C CA . LEU A 1 107 ? -32.227 31.209 -13.628 1.00 36.12 107 LEU A CA 1
ATOM 841 C C . LEU A 1 107 ? -32.494 32.580 -14.233 1.00 45.58 107 LEU A C 1
ATOM 842 O O . LEU A 1 107 ? -32.248 32.784 -15.424 1.00 41.31 107 LEU A O 1
ATOM 847 N N . LYS A 1 108 ? -32.984 33.538 -13.429 1.00 40.59 108 LYS A N 1
ATOM 848 C CA . LYS A 1 108 ? -33.191 34.895 -13.939 1.00 46.08 108 LYS A CA 1
ATOM 849 C C . LYS A 1 108 ? -31.899 35.508 -14.458 1.00 51.90 108 LYS A C 1
ATOM 850 O O . LYS A 1 108 ? -31.891 36.184 -15.497 1.00 45.42 108 LYS A O 1
ATOM 856 N N . LEU A 1 109 ? -30.805 35.296 -13.743 1.00 40.98 109 LEU A N 1
ATOM 857 C CA . LEU A 1 109 ? -29.544 35.928 -14.103 1.00 37.75 109 LEU A CA 1
ATOM 858 C C . LEU A 1 109 ? -28.886 35.236 -15.283 1.00 44.55 109 LEU A C 1
ATOM 859 O O . LEU A 1 109 ? -28.184 35.887 -16.059 1.00 40.37 109 LEU A O 1
ATOM 864 N N . ILE A 1 110 ? -29.061 33.921 -15.410 1.00 36.84 110 ILE A N 1
ATOM 865 C CA . ILE A 1 110 ? -28.565 33.208 -16.584 1.00 43.26 110 ILE A CA 1
ATOM 866 C C . ILE A 1 110 ? -29.281 33.689 -17.843 1.00 43.30 110 ILE A C 1
ATOM 867 O O . ILE A 1 110 ? -28.667 33.886 -18.898 1.00 42.29 110 ILE A O 1
ATOM 872 N N . LYS A 1 111 ? -30.597 33.872 -17.757 1.00 42.50 111 LYS A N 1
ATOM 873 C CA . LYS A 1 111 ? -31.341 34.365 -18.906 1.00 44.93 111 LYS A CA 1
ATOM 874 C C . LYS A 1 111 ? -30.906 35.779 -19.293 1.00 51.75 111 LYS A C 1
ATOM 875 O O . LYS A 1 111 ? -30.699 36.072 -20.477 1.00 48.60 111 LYS A O 1
ATOM 881 N N . LEU A 1 112 ? -30.773 36.670 -18.313 1.00 44.40 112 LEU A N 1
ATOM 882 C CA . LEU A 1 112 ? -30.266 38.012 -18.590 1.00 52.22 112 LEU A CA 1
ATOM 883 C C . LEU A 1 112 ? -28.872 37.967 -19.199 1.00 50.83 112 LEU A C 1
ATOM 884 O O . LEU A 1 112 ? -28.595 38.657 -20.194 1.00 56.31 112 LEU A O 1
ATOM 889 N N . THR A 1 113 ? -27.972 37.176 -18.607 1.00 45.65 113 THR A N 1
ATOM 890 C CA . THR A 1 113 ? -2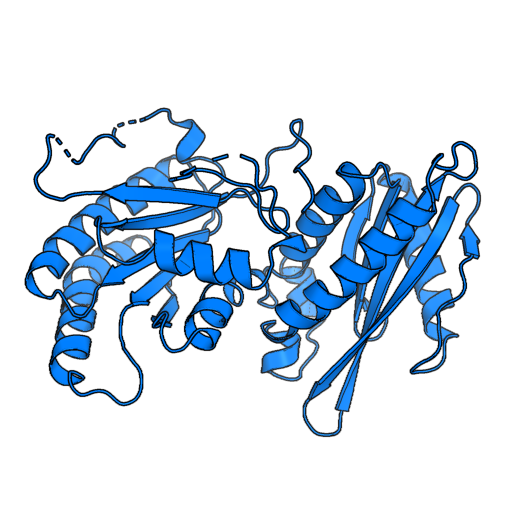6.608 37.122 -19.116 1.00 50.36 113 THR A CA 1
ATOM 891 C C . THR A 1 113 ? -26.581 36.601 -20.550 1.00 52.73 113 THR A C 1
ATOM 892 O O . THR A 1 113 ? -25.863 37.144 -21.393 1.00 50.36 113 THR A O 1
ATOM 896 N N . THR A 1 114 ? -27.376 35.562 -20.850 1.00 50.84 114 THR A N 1
ATOM 897 C CA . THR A 1 114 ? -27.432 35.055 -22.221 1.00 55.58 114 THR A CA 1
ATOM 898 C C . THR A 1 114 ? -27.913 36.126 -23.197 1.00 54.25 114 THR A C 1
ATOM 899 O O . THR A 1 114 ? -27.520 36.124 -24.372 1.00 56.78 114 THR A O 1
ATOM 903 N N . GLU A 1 115 ? -28.763 37.052 -22.735 1.00 56.81 115 GLU A N 1
ATOM 904 C CA . GLU A 1 115 ? -29.257 38.091 -23.633 1.00 59.67 115 GLU A CA 1
ATOM 905 C C . GLU A 1 115 ? -28.134 39.010 -24.078 1.00 67.88 115 GLU A C 1
ATOM 906 O O . GLU A 1 115 ? -28.134 39.483 -25.218 1.00 62.70 115 GLU A O 1
ATOM 912 N N . TYR A 1 116 ? -27.173 39.285 -23.193 1.00 57.28 116 TYR A N 1
ATOM 913 C CA . TYR A 1 116 ? -26.203 40.334 -23.445 1.00 58.61 116 TYR A CA 1
ATOM 914 C C . TYR A 1 116 ? -24.772 39.866 -23.585 1.00 57.90 116 TYR A C 1
ATOM 915 O O . TYR A 1 116 ? -23.957 40.645 -24.084 1.00 55.79 116 TYR A O 1
ATOM 924 N N . SER A 1 117 ? -24.449 38.636 -23.176 1.00 49.90 117 SER A N 1
ATOM 925 C CA . SER A 1 117 ? -23.122 38.048 -23.292 1.00 53.23 117 SER A CA 1
ATOM 926 C C . SER A 1 117 ? -23.225 36.760 -24.091 1.00 62.66 117 SER A C 1
ATOM 927 O O . SER A 1 117 ? -24.047 35.896 -23.774 1.00 73.24 117 SER A O 1
ATOM 930 N N . ASP A 1 118 ? -22.332 36.591 -25.057 1.00 59.47 118 ASP A N 1
ATOM 931 C CA A ASP A 1 118 ? -22.490 35.553 -26.069 0.51 77.91 118 ASP A CA 1
ATOM 932 C CA B ASP A 1 118 ? -22.499 35.547 -26.064 0.49 77.90 118 ASP A CA 1
ATOM 933 C C . ASP A 1 118 ? -21.887 34.207 -25.680 1.00 72.30 118 ASP A C 1
ATOM 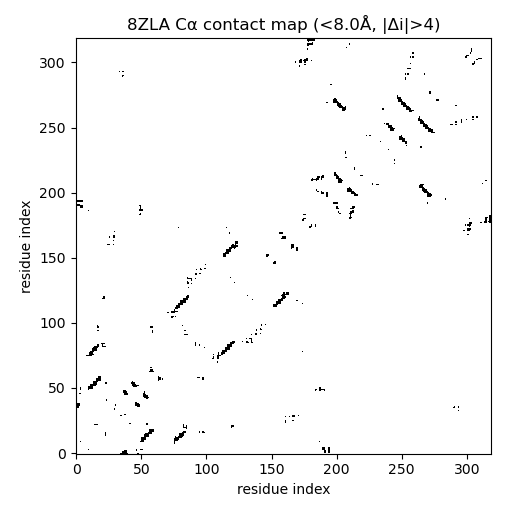934 O O . ASP A 1 118 ? -22.388 33.162 -26.112 1.00 71.22 118 ASP A O 1
ATOM 943 N N . ASP A 1 119 ? -20.817 34.193 -24.904 1.00 59.05 119 ASP A N 1
ATOM 944 C CA . ASP A 1 119 ? -20.083 32.939 -24.740 1.00 62.26 119 ASP A CA 1
ATOM 945 C C . ASP A 1 119 ? -19.490 32.913 -23.331 1.00 49.59 119 ASP A C 1
ATOM 946 O O . ASP A 1 119 ? -18.375 33.381 -23.103 1.00 60.45 119 ASP A O 1
ATOM 951 N N . PHE A 1 120 ? -20.241 32.355 -22.388 1.00 44.73 120 PHE A N 1
ATOM 952 C CA . PHE A 1 120 ? -19.741 32.293 -21.033 1.00 40.57 120 PHE A CA 1
ATOM 953 C C . PHE A 1 120 ? -19.957 30.886 -20.499 1.00 44.66 120 PHE A C 1
ATOM 954 O O . PHE A 1 120 ? -20.705 30.090 -21.073 1.00 47.11 120 PHE A O 1
ATOM 962 N N . LYS A 1 121 ? -19.248 30.567 -19.434 1.00 38.02 121 LYS A N 1
ATOM 963 C CA . LYS A 1 121 ? -19.427 29.273 -18.783 1.00 38.65 121 LYS A CA 1
ATOM 964 C C . LYS A 1 121 ? -19.789 29.464 -17.322 1.00 35.82 121 LYS A C 1
ATOM 965 O O . LYS A 1 121 ? -19.492 30.503 -16.721 1.00 36.35 121 LYS A O 1
ATOM 971 N N . ILE A 1 122 ? -20.437 28.431 -16.764 1.00 33.15 122 ILE A N 1
ATOM 972 C CA . ILE A 1 122 ? -21.103 28.491 -15.472 1.00 31.09 122 ILE A CA 1
ATOM 973 C C . ILE A 1 122 ? -20.329 27.648 -14.477 1.00 31.16 122 ILE A C 1
ATOM 974 O O . ILE A 1 122 ? -19.991 26.489 -14.773 1.00 31.39 122 ILE A O 1
ATOM 979 N N . PHE A 1 123 ? -20.050 28.230 -13.300 1.00 26.96 123 PHE A N 1
ATOM 980 C CA . PHE A 1 123 ? -19.364 27.524 -12.208 1.00 28.50 123 PHE A CA 1
ATOM 981 C C . PHE A 1 123 ? -20.172 27.745 -10.948 1.00 32.16 123 PHE A C 1
ATOM 982 O O . PHE A 1 123 ? -20.332 28.887 -10.510 1.00 31.16 123 PHE A O 1
ATOM 990 N N . ILE A 1 124 ? -20.604 26.668 -10.320 1.00 26.19 124 ILE A N 1
ATOM 991 C CA . ILE A 1 124 ? -21.470 26.781 -9.150 1.00 23.37 124 ILE A CA 1
ATOM 992 C C . ILE A 1 124 ? -20.597 26.477 -7.935 1.00 27.35 124 ILE A C 1
ATOM 993 O O . ILE A 1 124 ? -19.957 25.417 -7.881 1.00 29.92 124 ILE A O 1
ATOM 998 N N . PHE A 1 125 ? -20.549 27.387 -6.980 1.00 23.51 125 PHE A N 1
ATOM 999 C CA . PHE A 1 125 ? -19.767 27.201 -5.746 1.00 23.39 125 PHE A CA 1
ATOM 1000 C C . PHE A 1 125 ? -20.782 26.738 -4.701 1.00 25.01 125 PHE A C 1
ATOM 1001 O O . PHE A 1 125 ? -21.539 27.553 -4.160 1.00 25.84 125 PHE A O 1
ATOM 1009 N N . PHE A 1 126 ? -20.800 25.430 -4.416 1.00 25.57 126 PHE A N 1
ATOM 1010 C CA . PHE A 1 126 ? -21.626 24.916 -3.318 1.00 23.39 126 PHE A CA 1
ATOM 1011 C C . PHE A 1 126 ? -20.833 25.177 -2.070 1.00 24.56 126 PHE A C 1
ATOM 1012 O O . PHE A 1 126 ? -19.797 24.543 -1.840 1.00 24.73 126 PHE A O 1
ATOM 1020 N N . HIS A 1 127 ? -21.253 26.212 -1.330 1.00 24.27 127 HIS A N 1
ATOM 1021 C CA . HIS A 1 127 ? -20.356 26.867 -0.383 1.00 24.31 127 HIS A CA 1
ATOM 1022 C C . HIS A 1 127 ? -20.808 26.659 1.064 1.00 25.94 127 HIS A C 1
ATOM 1023 O O . HIS A 1 127 ? -21.969 26.350 1.357 1.00 24.75 127 HIS A O 1
ATOM 1030 N N . LYS A 1 128 ? -19.847 26.848 1.991 1.00 24.53 128 LYS A N 1
ATOM 1031 C CA . LYS A 1 128 ? -19.949 26.613 3.439 1.00 24.02 128 LYS A CA 1
ATOM 1032 C C . LYS A 1 128 ? -19.980 25.120 3.757 1.00 25.91 128 LYS A C 1
ATOM 1033 O O . LYS A 1 128 ? -20.487 24.711 4.796 1.00 25.11 128 LYS A O 1
ATOM 1039 N N . ILE A 1 129 ? -19.321 24.317 2.917 1.00 23.38 129 ILE A N 1
ATOM 1040 C CA . ILE A 1 129 ? -19.111 22.888 3.242 1.00 26.64 129 ILE A CA 1
ATOM 1041 C C . ILE A 1 129 ? -17.844 22.852 4.102 1.00 27.08 129 ILE A C 1
ATOM 1042 O O . ILE A 1 129 ? -16.712 22.602 3.645 1.00 27.66 129 ILE A O 1
ATOM 1047 N N . ASP A 1 130 ? -18.034 23.112 5.383 1.00 25.23 130 ASP A N 1
ATOM 1048 C CA . ASP A 1 130 ? -16.909 23.370 6.255 1.00 25.25 130 ASP A CA 1
ATOM 1049 C C . ASP A 1 130 ? -16.154 22.071 6.550 1.00 28.58 130 ASP A C 1
ATOM 1050 O O . ASP A 1 130 ? -16.750 20.984 6.590 1.00 29.90 130 ASP A O 1
ATOM 1055 N N . PRO A 1 131 ? -14.832 22.141 6.699 1.00 30.31 131 PRO A N 1
ATOM 1056 C CA . PRO A 1 131 ? -14.037 20.894 6.774 1.00 37.80 131 PRO A CA 1
ATOM 1057 C C . PRO A 1 131 ? -14.292 20.019 8.001 1.00 31.87 131 PRO A C 1
ATOM 1058 O O . PRO A 1 131 ? -14.396 20.479 9.142 1.00 30.74 131 PRO A O 1
ATOM 1062 N N . ASN A 1 132 ? -14.341 18.704 7.742 1.00 34.67 132 ASN A N 1
ATOM 1063 C CA . ASN A 1 132 ? -14.448 17.710 8.788 1.00 34.29 132 ASN A CA 1
ATOM 1064 C C . ASN A 1 132 ? -15.694 17.902 9.619 1.00 44.18 132 ASN A C 1
ATOM 1065 O O . ASN A 1 132 ? -15.712 17.549 10.778 1.00 49.55 132 ASN A O 1
ATOM 1070 N N . TYR A 1 133 ? -16.731 18.543 9.113 1.00 44.35 133 TYR A N 1
ATOM 1071 C CA . TYR A 1 133 ? -17.821 18.799 10.036 1.00 63.25 133 TYR A CA 1
ATOM 1072 C C . TYR A 1 133 ? -19.070 18.063 9.600 1.00 56.88 133 TYR A C 1
ATOM 1073 O O . TYR A 1 133 ? -19.292 17.845 8.410 1.00 59.61 133 TYR A O 1
ATOM 1082 N N . ARG A 1 134 ? -19.893 17.713 10.582 1.00 43.34 134 ARG A N 1
ATOM 1083 C CA . ARG A 1 134 ? -21.155 17.069 10.244 1.00 57.16 134 ARG A CA 1
ATOM 1084 C C . ARG A 1 134 ? -22.023 18.017 9.415 1.00 70.32 134 ARG A C 1
ATOM 1085 O O . ARG A 1 134 ? -21.790 19.239 9.332 1.00 56.78 134 ARG A O 1
ATOM 1093 N N . GLY A 1 135 ? -22.992 17.430 8.736 1.00 51.56 135 GLY A N 1
ATOM 1094 C CA . GLY A 1 135 ? -23.911 18.242 8.001 1.00 43.67 135 GLY A CA 1
ATOM 1095 C C . GLY A 1 135 ? -23.994 17.711 6.601 1.00 54.15 135 GLY A C 1
ATOM 1096 O O . GLY A 1 135 ? -24.689 18.293 5.770 1.00 44.47 135 GLY A O 1
ATOM 1097 N N . LYS A 1 136 ? -23.328 16.577 6.344 1.00 49.72 136 LYS A N 1
ATOM 1098 C CA . LYS A 1 136 ? -23.213 16.136 4.970 1.00 43.35 136 LYS A CA 1
ATOM 1099 C C . LYS A 1 136 ? -24.582 15.879 4.370 1.00 34.24 136 LYS A C 1
ATOM 1100 O O . LYS A 1 136 ? -24.814 16.260 3.223 1.00 38.47 136 LYS A O 1
ATOM 1106 N N . THR A 1 137 ? -25.528 15.285 5.143 1.00 30.31 137 THR A N 1
ATOM 1107 C CA . THR A 1 137 ? -26.832 15.015 4.558 1.00 33.09 137 THR A CA 1
ATOM 1108 C C . THR A 1 137 ? -27.484 16.313 4.099 1.00 31.08 137 THR A C 1
ATOM 1109 O O . THR A 1 137 ? -27.982 16.409 2.979 1.00 34.00 137 THR A O 1
ATOM 1113 N N . LYS A 1 138 ? -27.454 17.334 4.946 1.00 32.29 138 LYS A N 1
ATOM 1114 C CA . LYS A 1 138 ? -28.087 18.595 4.572 1.00 35.55 138 LYS A CA 1
ATOM 1115 C C . LYS A 1 138 ? -27.379 19.232 3.381 1.00 30.41 138 LYS A C 1
ATOM 1116 O O . LYS A 1 138 ? -28.032 19.750 2.465 1.00 32.11 138 LYS A O 1
ATOM 1122 N N . PHE A 1 139 ? -26.062 19.173 3.371 1.00 25.93 139 PHE A N 1
ATOM 1123 C CA . PHE A 1 139 ? -25.311 19.754 2.256 1.00 30.00 139 PHE A CA 1
ATOM 1124 C C . PHE A 1 139 ? -25.726 19.124 0.946 1.00 31.93 139 PHE A C 1
ATOM 1125 O O . PHE A 1 139 ? -25.871 19.824 -0.068 1.00 31.30 139 PHE A O 1
ATOM 1133 N N . GLU A 1 140 ? -25.841 17.792 0.940 1.00 28.62 140 GLU A N 1
ATOM 1134 C CA . GLU A 1 140 ? -26.249 17.061 -0.264 1.00 31.95 140 GLU A CA 1
ATOM 1135 C C . GLU A 1 140 ? -27.678 17.378 -0.627 1.00 30.99 140 GLU A C 1
ATOM 1136 O O . GLU A 1 140 ? -28.017 17.483 -1.792 1.00 32.08 140 GLU A O 1
ATOM 1142 N N . GLU A 1 141 ? -28.554 17.435 0.363 1.00 29.34 141 GLU A N 1
ATOM 1143 C CA . GLU A 1 141 ? -29.945 17.744 0.052 1.00 29.56 141 GLU A CA 1
ATOM 1144 C C . GLU A 1 141 ? -30.065 19.139 -0.582 1.00 29.79 141 GLU A C 1
ATOM 1145 O O . GLU A 1 141 ? -30.886 19.358 -1.493 1.00 29.65 141 GLU A O 1
ATOM 1151 N N . SER A 1 142 ? -29.293 20.116 -0.074 1.00 28.90 142 SER A N 1
ATOM 1152 C CA . SER A 1 142 ? -29.369 21.476 -0.630 1.00 28.06 142 SER A CA 1
ATOM 1153 C C . SER A 1 142 ? -28.847 21.504 -2.047 1.00 29.07 142 SER A C 1
ATOM 1154 O O . SER A 1 142 ? -29.432 22.144 -2.921 1.00 27.61 142 SER A O 1
ATOM 1157 N N . GLU A 1 143 ? -27.701 20.857 -2.263 1.00 28.39 143 GLU A N 1
ATOM 1158 C CA . GLU A 1 143 ? -27.124 20.772 -3.607 1.00 28.35 143 GLU A CA 1
ATOM 1159 C C . GLU A 1 143 ? -28.100 20.117 -4.571 1.00 27.99 143 GLU A C 1
ATOM 1160 O O . GLU A 1 143 ? -28.392 20.663 -5.650 1.00 27.64 143 GLU A O 1
ATOM 1166 N N . ASN A 1 144 ? -28.697 18.989 -4.150 1.00 25.81 144 ASN A N 1
ATOM 1167 C CA . ASN A 1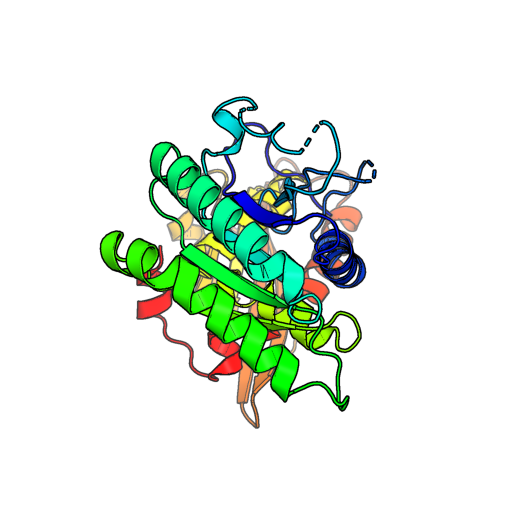 144 ? -29.592 18.296 -5.081 1.00 31.23 144 ASN A CA 1
ATOM 1168 C C . ASN A 1 144 ? -30.845 19.110 -5.325 1.00 34.20 144 ASN A C 1
ATOM 1169 O O . ASN A 1 144 ? -31.381 19.108 -6.437 1.00 31.22 144 ASN A O 1
ATOM 1174 N N . ARG A 1 145 ? -31.378 19.778 -4.289 1.00 29.71 145 ARG A N 1
ATOM 1175 C CA . ARG A 1 145 ? -32.558 20.588 -4.535 1.00 28.29 145 ARG A CA 1
ATOM 1176 C C . ARG A 1 145 ? -32.241 21.718 -5.523 1.00 29.89 145 ARG A C 1
ATOM 1177 O O . ARG A 1 145 ? -33.069 22.042 -6.390 1.00 30.20 145 ARG A O 1
ATOM 1185 N N . PHE A 1 146 ? -31.111 22.383 -5.350 1.00 27.95 146 PHE A N 1
ATOM 1186 C CA . PHE A 1 146 ? -30.675 23.424 -6.305 1.00 29.29 146 PHE A CA 1
ATOM 1187 C C . PHE A 1 146 ? -30.625 22.884 -7.728 1.00 30.98 146 PHE A C 1
ATOM 1188 O O . PHE A 1 146 ? -31.167 23.499 -8.665 1.00 28.94 146 PHE A O 1
ATOM 1196 N N . LEU A 1 147 ? -29.961 21.737 -7.910 1.00 29.51 147 LEU A N 1
ATOM 1197 C CA . LEU A 1 147 ? -29.855 21.161 -9.254 1.00 30.37 147 LEU A CA 1
ATOM 1198 C C . LEU A 1 147 ? -31.211 20.766 -9.817 1.00 31.53 147 LEU A C 1
ATOM 1199 O O . LEU A 1 147 ? -31.449 20.921 -11.021 1.00 31.50 147 LEU A O 1
ATOM 1204 N N . VAL A 1 148 ? -32.118 20.237 -8.984 1.00 30.86 148 VAL A N 1
ATOM 1205 C CA . VAL A 1 148 ? -33.442 19.887 -9.497 1.00 29.93 148 VAL A CA 1
ATOM 1206 C C . VAL A 1 148 ? -34.133 21.118 -10.071 1.00 33.01 148 VAL A C 1
ATOM 1207 O O . VAL A 1 148 ? -34.852 21.049 -11.088 1.00 32.52 148 VAL A O 1
ATOM 1211 N N . GLU A 1 149 ? -33.962 22.253 -9.406 1.00 29.84 149 GLU A N 1
ATOM 1212 C CA . GLU A 1 149 ? -34.588 23.491 -9.857 1.00 33.30 149 GLU A CA 1
ATOM 1213 C C . GLU A 1 149 ? -33.930 24.042 -11.111 1.00 35.04 149 GLU A C 1
ATOM 1214 O O . GLU A 1 149 ? -34.622 24.644 -11.941 1.00 37.01 149 GLU A O 1
ATOM 1220 N N . ILE A 1 150 ? -32.604 23.897 -11.258 1.00 31.13 150 ILE A N 1
ATOM 1221 C CA . ILE A 1 150 ? -31.920 24.613 -12.332 1.00 31.70 150 ILE A CA 1
ATOM 1222 C C . ILE A 1 150 ? -31.576 23.749 -13.548 1.00 35.58 150 ILE A C 1
ATOM 1223 O O . ILE A 1 150 ? -31.437 24.290 -14.647 1.00 36.05 150 ILE A O 1
ATOM 1228 N N . LEU A 1 151 ? -31.381 22.441 -13.385 1.00 31.90 151 LEU A N 1
ATOM 1229 C CA . LEU A 1 151 ? -30.861 21.659 -14.516 1.00 35.06 151 LEU A CA 1
ATOM 1230 C C . LEU A 1 151 ? -31.795 21.585 -15.730 1.00 38.41 151 LEU A C 1
ATOM 1231 O O . LEU A 1 151 ? -31.267 21.603 -16.865 1.00 37.21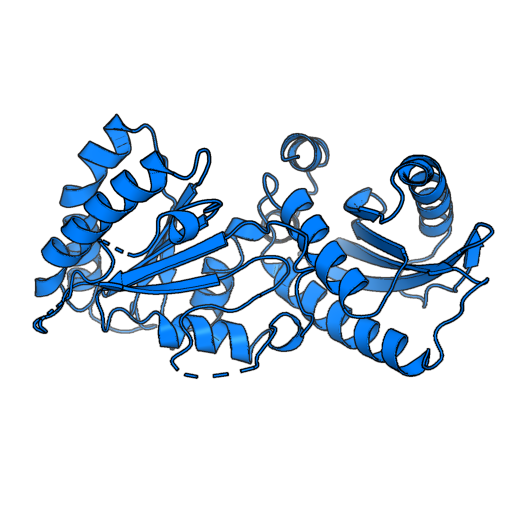 151 LEU A O 1
ATOM 1236 N N . PRO A 1 152 ? -33.131 21.496 -15.603 1.00 39.67 152 PRO A N 1
ATOM 1237 C CA . PRO A 1 152 ? -33.937 21.436 -16.838 1.00 41.79 152 PRO A CA 1
ATOM 1238 C C . PRO A 1 152 ? -33.686 22.633 -17.734 1.00 39.86 152 PRO A C 1
ATOM 1239 O O . PRO A 1 152 ? -33.558 22.496 -18.961 1.00 42.55 152 PRO A O 1
ATOM 1243 N N . THR A 1 153 ? -33.549 23.817 -17.145 1.00 40.60 153 THR A N 1
ATOM 1244 C CA . THR A 1 153 ? -33.303 24.993 -17.964 1.00 41.45 153 THR A CA 1
ATOM 1245 C C . THR A 1 153 ? -31.902 24.969 -18.538 1.00 49.65 153 THR A C 1
ATOM 1246 O O . THR A 1 153 ? -31.705 25.261 -19.721 1.00 48.28 153 THR A O 1
ATOM 1250 N N . ILE A 1 154 ? -30.915 24.655 -17.693 1.00 40.31 154 ILE A N 1
ATOM 1251 C CA . ILE A 1 154 ? -29.523 24.522 -18.119 1.00 39.00 154 ILE A CA 1
ATOM 1252 C C . ILE A 1 154 ? -29.398 23.566 -19.280 1.00 45.08 154 ILE A C 1
ATOM 1253 O O . ILE A 1 154 ? -28.650 23.805 -20.243 1.00 42.06 154 ILE A O 1
ATOM 1258 N N . ASN A 1 155 ? -30.073 22.434 -19.168 1.00 42.28 155 ASN A N 1
ATOM 1259 C CA . ASN A 1 155 ? -30.007 21.419 -20.209 1.00 43.08 155 ASN A CA 1
ATOM 1260 C C . ASN A 1 155 ? -30.622 21.924 -21.512 1.00 57.29 155 ASN A C 1
ATOM 1261 O O . ASN A 1 155 ? -30.076 21.694 -22.592 1.00 50.53 155 ASN A O 1
ATOM 1266 N N . GLU A 1 156 ? -31.739 22.642 -21.421 1.00 44.94 156 GLU A N 1
ATOM 1267 C CA . GLU A 1 156 ? -32.396 23.177 -22.609 1.00 47.68 156 GLU A CA 1
ATOM 1268 C C . GLU A 1 156 ? -31.500 24.189 -23.308 1.00 54.60 156 GLU A C 1
ATOM 1269 O O . GLU A 1 156 ? -31.440 24.231 -24.547 1.00 49.36 156 GLU A O 1
ATOM 1275 N N . LEU A 1 157 ? -30.778 24.990 -22.530 1.00 44.07 157 LEU A N 1
ATOM 1276 C CA . LEU A 1 157 ? -29.884 26.004 -23.075 1.00 54.51 157 LEU A CA 1
ATOM 1277 C C . LEU A 1 157 ? -28.531 25.436 -23.453 1.00 50.10 157 LEU A C 1
ATOM 1278 O O . LEU A 1 157 ? -27.682 26.188 -23.947 1.00 54.53 157 LEU A O 1
ATOM 1283 N N . LYS A 1 158 ? -28.322 24.133 -23.242 1.00 48.25 158 LYS A N 1
ATOM 1284 C CA . LYS A 1 158 ? -27.090 23.446 -23.629 1.00 48.81 158 LYS A CA 1
ATOM 1285 C C . LYS A 1 158 ? -25.859 24.014 -22.916 1.00 56.25 158 LYS A C 1
ATOM 1286 O O . LYS A 1 158 ? -24.780 24.144 -23.493 1.00 49.50 158 LYS A O 1
ATOM 1292 N N . PHE A 1 159 ? -26.007 24.329 -21.637 1.00 42.93 159 PHE A N 1
ATOM 1293 C CA . PHE A 1 159 ? -24.861 24.598 -20.793 1.00 39.04 159 PHE A CA 1
ATOM 1294 C C . PHE A 1 159 ? -24.343 23.297 -20.177 1.00 42.16 159 PHE A C 1
ATOM 1295 O O . PHE A 1 159 ? -25.072 22.313 -20.012 1.00 42.82 159 PHE A O 1
ATOM 1303 N N . THR A 1 160 ? -23.087 23.324 -19.786 1.00 37.91 160 THR A N 1
ATOM 1304 C CA . THR A 1 160 ? -22.463 22.249 -19.013 1.00 40.58 160 THR A CA 1
ATOM 1305 C C . THR A 1 160 ? -21.774 22.865 -17.798 1.00 35.80 160 THR A C 1
ATOM 1306 O O . THR A 1 160 ? -20.563 23.115 -17.805 1.00 36.41 160 THR A O 1
ATOM 1310 N N . PRO A 1 161 ? -22.516 23.121 -16.732 1.00 38.26 161 PRO A N 1
ATOM 1311 C CA . PRO A 1 161 ? -21.910 23.767 -15.561 1.00 36.76 161 PRO A CA 1
ATOM 1312 C C . PRO A 1 161 ? -20.889 22.866 -14.869 1.00 32.07 161 PRO A C 1
ATOM 1313 O O . PRO A 1 161 ? -20.903 21.639 -14.980 1.00 38.03 161 PRO A O 1
ATOM 1317 N N . THR A 1 162 ? -19.969 23.520 -14.178 1.00 27.72 162 THR A N 1
ATOM 1318 C CA . THR A 1 162 ? -18.972 22.892 -13.331 1.00 30.06 162 THR A CA 1
ATOM 1319 C C . THR A 1 162 ? -19.338 23.126 -11.872 1.00 29.00 162 THR A C 1
ATOM 1320 O O . THR A 1 162 ? -19.790 24.221 -11.523 1.00 30.13 162 THR A O 1
ATOM 1324 N N . TYR A 1 163 ? -19.203 22.104 -11.025 1.00 28.46 163 TYR A N 1
ATOM 1325 C CA . TYR A 1 163 ? -19.577 22.238 -9.604 1.00 27.67 163 TYR A CA 1
ATOM 1326 C C . TYR A 1 163 ? -18.315 22.238 -8.762 1.00 27.70 163 TYR A C 1
ATOM 1327 O O . TYR A 1 163 ? -17.454 21.351 -8.902 1.00 27.61 163 TYR A O 1
ATOM 1336 N N . PHE A 1 164 ? -18.199 23.222 -7.875 1.00 23.65 164 PHE A N 1
ATOM 1337 C CA . PHE A 1 164 ? -17.151 23.265 -6.869 1.00 25.23 164 PHE A CA 1
ATOM 1338 C C . PHE A 1 164 ? -17.756 23.182 -5.467 1.00 25.47 164 PHE A C 1
ATOM 1339 O O . PHE A 1 164 ? -18.923 23.500 -5.258 1.00 27.09 164 PHE A O 1
ATOM 1347 N N . TYR A 1 165 ? -16.933 22.782 -4.489 1.00 22.99 165 TYR A N 1
ATOM 1348 C CA . TYR A 1 165 ? -17.394 22.515 -3.129 1.00 23.53 165 TYR A CA 1
ATOM 1349 C C . TYR A 1 165 ? -16.424 23.253 -2.203 1.00 24.48 165 TYR A C 1
ATOM 1350 O O . TYR A 1 165 ? -15.219 22.916 -2.168 1.00 27.37 165 TYR A O 1
ATOM 1359 N N . THR A 1 166 ? -16.894 24.313 -1.543 1.00 22.37 166 THR A N 1
ATOM 1360 C CA . THR A 1 166 ? -15.950 25.279 -0.952 1.00 22.32 166 THR A CA 1
ATOM 1361 C C . THR A 1 166 ? -16.315 25.663 0.473 1.00 24.03 166 THR A C 1
ATOM 1362 O O . THR A 1 166 ? -17.467 25.557 0.907 1.00 24.62 166 THR A O 1
ATOM 1366 N N . SER A 1 167 ? -15.314 26.178 1.158 1.00 23.38 167 SER A N 1
ATOM 1367 C CA . SER A 1 167 ? -15.498 26.769 2.482 1.00 24.26 167 SER A CA 1
ATOM 1368 C C . SER A 1 167 ? -14.352 27.717 2.721 1.00 24.37 167 SER A C 1
ATOM 1369 O O . SER A 1 167 ? -13.210 27.390 2.417 1.00 24.02 167 SER A O 1
ATOM 1372 N N . ILE A 1 168 ? -14.668 28.888 3.288 1.00 23.58 168 ILE A N 1
ATOM 1373 C CA . ILE A 1 168 ? -13.576 29.812 3.622 1.00 23.85 168 ILE A CA 1
ATOM 1374 C C . ILE A 1 168 ? -12.720 29.284 4.751 1.00 26.66 168 ILE A C 1
ATOM 1375 O O . ILE A 1 168 ? -11.604 29.785 4.964 1.00 26.21 168 ILE A O 1
ATOM 1380 N N . TYR A 1 169 ? -13.205 28.313 5.503 1.00 25.90 169 TYR A N 1
ATOM 1381 C CA . TYR A 1 169 ? -12.378 27.760 6.563 1.00 26.24 169 TYR A CA 1
ATOM 1382 C C . TYR A 1 169 ? -11.378 26.755 6.051 1.00 34.45 169 TYR A C 1
ATOM 1383 O O . TYR A 1 169 ? -10.475 26.399 6.830 1.00 33.11 169 TYR A O 1
ATOM 1392 N N . ASN A 1 170 ? -11.472 26.388 4.757 1.00 33.98 170 ASN A N 1
ATOM 1393 C CA . ASN A 1 170 ? -10.480 25.592 4.001 1.00 29.08 170 ASN A CA 1
ATOM 1394 C C . ASN A 1 170 ? -10.062 26.389 2.758 1.00 26.49 170 ASN A C 1
ATOM 1395 O O . ASN A 1 170 ? -10.528 26.106 1.654 1.00 28.01 170 ASN A O 1
ATOM 1400 N N . PRO A 1 171 ? -9.243 27.417 2.913 1.00 27.16 171 PRO A N 1
ATOM 1401 C CA . PRO A 1 171 ? -9.098 28.411 1.846 1.00 25.36 171 PRO A CA 1
ATOM 1402 C C . PRO A 1 171 ? -8.576 27.863 0.540 1.00 26.93 171 PRO A C 1
ATOM 1403 O O . PRO A 1 171 ? -8.953 28.404 -0.495 1.00 27.79 171 PRO A O 1
ATOM 1407 N N . ILE A 1 172 ? -7.791 26.777 0.538 1.00 24.53 172 ILE A N 1
ATOM 1408 C CA . ILE A 1 172 ? -7.381 26.212 -0.760 1.00 27.31 172 ILE A CA 1
ATOM 1409 C C . ILE A 1 172 ? -8.600 25.830 -1.600 1.00 26.64 172 ILE A C 1
ATOM 1410 O O . ILE A 1 172 ? -8.539 25.919 -2.840 1.00 25.43 172 ILE A O 1
ATOM 1415 N N . SER A 1 173 ? -9.721 25.393 -0.954 1.00 22.38 173 SER A N 1
ATOM 1416 C CA . SER A 1 173 ? -10.894 25.035 -1.770 1.00 20.78 173 SER A CA 1
ATOM 1417 C C . SER A 1 173 ? -11.385 26.261 -2.554 1.00 21.98 173 SER A C 1
ATOM 1418 O O . SER A 1 173 ? -11.836 26.134 -3.708 1.00 24.03 173 SER A O 1
ATOM 1421 N N . VAL A 1 174 ? -11.349 27.450 -1.911 1.00 23.32 174 VAL A N 1
ATOM 1422 C CA . VAL A 1 174 ? -11.854 28.664 -2.521 1.00 21.25 174 VAL A CA 1
ATOM 1423 C C . VAL A 1 174 ? -10.881 29.125 -3.610 1.00 22.90 174 VAL A C 1
ATOM 1424 O O . VAL A 1 174 ? -11.293 29.558 -4.688 1.00 23.87 174 VAL A O 1
ATOM 1428 N N . ILE A 1 175 ? -9.596 29.100 -3.280 1.00 23.88 175 ILE A N 1
ATOM 1429 C CA . ILE A 1 175 ? -8.573 29.526 -4.246 1.00 22.99 175 ILE A CA 1
ATOM 1430 C C . ILE A 1 175 ? -8.626 28.633 -5.476 1.00 24.47 175 ILE A C 1
ATOM 1431 O O . ILE A 1 175 ? -8.584 29.127 -6.619 1.00 25.42 175 ILE A O 1
ATOM 1436 N N . SER A 1 176 ? -8.759 27.313 -5.271 1.00 24.19 176 SER A N 1
ATOM 1437 C CA . SER A 1 176 ? -8.838 26.393 -6.404 1.00 24.68 176 SER A CA 1
ATOM 1438 C C . SER A 1 176 ? -10.103 26.626 -7.213 1.00 26.75 176 SER A C 1
ATOM 1439 O O . SER A 1 176 ? -10.057 26.656 -8.440 1.00 25.13 176 SER A O 1
ATOM 1442 N N . ALA A 1 177 ? -11.249 26.780 -6.558 1.00 23.59 177 ALA A N 1
ATOM 1443 C CA . ALA A 1 177 ? -12.477 26.987 -7.332 1.00 23.40 177 ALA A CA 1
ATOM 1444 C C . ALA A 1 177 ? -12.410 28.269 -8.154 1.00 23.71 177 ALA A C 1
ATOM 1445 O O . ALA A 1 177 ? -12.939 28.351 -9.272 1.00 26.15 177 ALA A O 1
ATOM 1447 N N . PHE A 1 178 ? -11.900 29.319 -7.554 1.00 22.59 178 PHE A N 1
ATOM 1448 C CA . PHE A 1 178 ? -11.919 30.600 -8.246 1.00 23.40 178 PHE A CA 1
ATOM 1449 C C . PHE A 1 178 ? -10.916 30.611 -9.403 1.00 26.27 178 PHE A C 1
ATOM 1450 O O . PHE A 1 178 ? -11.155 31.258 -10.444 1.00 26.66 178 PHE A O 1
ATOM 1458 N N . SER A 1 179 ? -9.795 29.949 -9.228 1.00 25.62 179 SER A N 1
ATOM 1459 C CA A SER A 1 179 ? -8.685 30.032 -10.195 0.53 24.68 179 SER A CA 1
ATOM 1460 C CA B SER A 1 179 ? -8.739 30.073 -10.236 0.47 24.75 179 SER A CA 1
ATOM 1461 C C . SER A 1 179 ? -8.745 28.966 -11.264 1.00 26.12 179 SER A C 1
ATOM 1462 O O . SER A 1 179 ? -8.335 29.222 -12.410 1.00 24.56 179 SER A O 1
ATOM 1467 N N . GLN A 1 180 ? -9.181 27.740 -10.924 1.00 25.05 180 GLN A N 1
ATOM 1468 C CA . GLN A 1 180 ? -9.189 26.688 -11.960 1.00 23.97 180 GLN A CA 1
ATOM 1469 C C . GLN A 1 180 ? -9.914 27.062 -13.267 1.00 26.50 180 GLN A C 1
ATOM 1470 O O . GLN A 1 180 ? -9.378 26.721 -14.336 1.00 27.06 180 GLN A O 1
ATOM 1476 N N . PRO A 1 181 ? -11.079 27.717 -13.274 1.00 28.46 181 PRO A N 1
ATOM 1477 C CA . PRO A 1 181 ? -11.731 28.034 -14.537 1.00 25.93 181 PRO A CA 1
ATOM 1478 C C . PRO A 1 181 ? -10.872 28.910 -15.448 1.00 27.26 181 PRO A C 1
ATOM 1479 O O . PRO A 1 181 ? -10.971 28.778 -16.670 1.00 28.78 181 PRO A O 1
ATOM 1483 N N . LEU A 1 182 ? -10.083 29.801 -14.862 1.00 25.61 182 LEU A N 1
ATOM 1484 C CA . LEU A 1 182 ? -9.283 30.757 -15.640 1.00 26.22 182 LEU A CA 1
ATOM 1485 C C . LEU A 1 182 ? -8.072 30.106 -16.266 1.00 29.38 182 LEU A C 1
ATOM 1486 O O . LEU A 1 182 ? -7.445 30.703 -17.157 1.00 27.24 182 LEU A O 1
ATOM 1491 N N . LEU A 1 183 ? -7.706 28.906 -15.813 1.00 24.10 183 LEU A N 1
ATOM 1492 C CA . LEU A 1 183 ? -6.391 28.374 -16.160 1.00 24.18 183 LEU A CA 1
ATOM 1493 C C . LEU A 1 183 ? -6.494 26.969 -16.718 1.00 26.94 183 LEU A C 1
ATOM 1494 O O . LEU A 1 183 ? -5.488 26.252 -16.761 1.00 25.72 183 LEU A O 1
ATOM 1499 N N . GLY A 1 184 ? -7.708 26.555 -17.113 1.00 29.17 184 GLY A N 1
ATOM 1500 C CA . GLY A 1 184 ? -7.855 25.336 -17.889 1.00 28.38 184 GLY A CA 1
ATOM 1501 C C . GLY A 1 184 ? -7.099 25.449 -19.217 1.00 30.80 184 GLY A C 1
ATOM 1502 O O . GLY A 1 184 ? -6.744 26.536 -19.682 1.00 30.58 184 GLY A O 1
ATOM 1503 N N . ASN A 1 185 ? -6.901 24.315 -19.887 1.00 31.46 185 ASN A N 1
ATOM 1504 C CA . ASN A 1 185 ? -6.149 24.414 -21.138 1.00 30.70 185 ASN A CA 1
ATOM 1505 C C . ASN A 1 185 ? -6.907 25.237 -22.179 1.00 32.12 185 ASN A C 1
ATOM 1506 O O . ASN A 1 185 ? -6.278 25.896 -23.011 1.00 33.05 185 ASN A O 1
ATOM 1511 N N . GLU A 1 186 ? -8.249 25.262 -22.103 1.00 32.11 186 GLU A N 1
ATOM 1512 C CA . GLU A 1 186 ? -9.015 26.018 -23.085 1.00 35.60 186 GLU A CA 1
ATOM 1513 C C . GLU A 1 186 ? -8.987 27.527 -22.850 1.00 36.02 186 GLU A C 1
ATOM 1514 O O . GLU A 1 186 ? -9.291 28.269 -23.779 1.00 38.69 186 GLU A O 1
ATOM 1520 N N . THR A 1 187 ? -8.678 27.998 -21.629 1.00 29.15 187 THR A N 1
ATOM 1521 C CA . THR A 1 187 ? -8.786 29.412 -21.328 1.00 3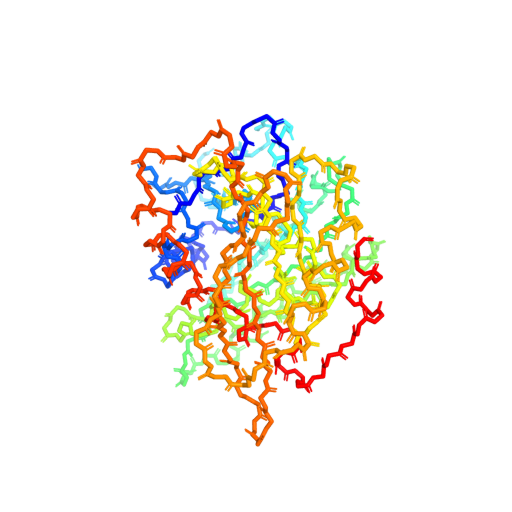1.55 187 THR A CA 1
ATOM 1522 C C . THR A 1 187 ? -7.448 30.004 -20.910 1.00 31.90 187 THR A C 1
ATOM 1523 O O . THR A 1 187 ? -7.349 31.232 -20.793 1.00 30.77 187 THR A O 1
ATOM 1527 N N . ILE A 1 188 ? -6.428 29.169 -20.681 1.00 27.74 188 ILE A N 1
ATOM 1528 C CA . ILE A 1 188 ? -5.220 29.699 -20.022 1.00 28.41 188 ILE A CA 1
ATOM 1529 C C . ILE A 1 188 ? -4.519 30.756 -20.895 1.00 26.25 188 ILE A C 1
ATOM 1530 O O . ILE A 1 188 ? -3.983 31.749 -20.359 1.00 27.18 188 ILE A O 1
ATOM 1535 N N . TYR A 1 189 ? -4.467 30.553 -22.227 1.00 28.36 189 TYR A N 1
ATOM 1536 C CA . TYR A 1 189 ? -3.730 31.505 -23.080 1.00 28.54 189 TYR A CA 1
ATOM 1537 C C . TYR A 1 189 ? -4.382 32.886 -23.041 1.00 30.59 189 TYR A C 1
ATOM 1538 O O . TYR A 1 189 ? -3.694 33.892 -22.857 1.00 30.02 189 TYR A O 1
ATOM 1547 N N . GLN A 1 190 ? -5.716 32.948 -23.119 1.00 30.73 190 GLN A N 1
ATOM 1548 C CA . GLN A 1 190 ? -6.407 34.241 -23.062 1.00 35.68 190 GLN A CA 1
ATOM 1549 C C . GLN A 1 190 ? -6.261 34.859 -21.674 1.00 28.43 190 GLN A C 1
ATOM 1550 O O . GLN A 1 190 ? -6.036 36.074 -21.547 1.00 30.94 190 GLN A O 1
ATOM 1556 N N . THR A 1 191 ? -6.411 34.042 -20.627 1.00 28.35 191 THR A N 1
ATOM 1557 C CA . THR A 1 191 ? -6.243 34.548 -19.265 1.00 27.99 191 THR A CA 1
ATOM 1558 C C . THR A 1 191 ? -4.869 35.168 -19.069 1.00 29.53 191 THR A C 1
ATOM 1559 O O . THR A 1 191 ? -4.761 36.287 -18.565 1.00 27.91 191 THR A O 1
ATOM 1563 N N . LEU A 1 192 ? -3.813 34.448 -19.425 1.00 24.89 192 LEU A N 1
ATOM 1564 C CA . LEU A 1 192 ? -2.463 34.962 -19.188 1.00 25.03 192 LEU A CA 1
ATOM 1565 C C . LEU A 1 192 ? -2.198 36.160 -20.086 1.00 28.23 192 LEU A C 1
ATOM 1566 O O . LEU A 1 192 ? -1.541 37.128 -19.676 1.00 26.78 192 LEU A O 1
ATOM 1571 N N . SER A 1 193 ? -2.725 36.116 -21.304 1.00 28.27 193 SER A N 1
ATOM 1572 C CA . SER A 1 193 ? -2.535 37.242 -22.222 1.00 27.57 193 SER A CA 1
ATOM 1573 C C . SER A 1 193 ? -3.185 38.510 -21.670 1.00 29.79 193 SER A C 1
ATOM 1574 O O . SER A 1 193 ? -2.618 39.612 -21.799 1.00 30.47 193 SER A O 1
ATOM 1577 N N . ASP A 1 194 ? -4.415 38.393 -21.123 1.00 28.66 194 ASP A N 1
ATOM 1578 C CA . ASP A 1 194 ? -5.078 39.577 -20.585 1.00 32.24 194 ASP A CA 1
ATOM 1579 C C . ASP A 1 194 ? -4.392 40.057 -19.308 1.00 29.29 194 ASP A C 1
ATOM 1580 O O . ASP A 1 194 ? -4.392 41.270 -19.014 1.00 30.32 194 ASP A O 1
ATOM 1585 N N . ALA A 1 195 ? -3.895 39.119 -18.499 1.00 28.18 195 ALA A N 1
ATOM 1586 C CA . ALA A 1 195 ? -3.137 39.507 -17.314 1.00 26.44 195 ALA A CA 1
ATOM 1587 C C . ALA A 1 195 ? -1.872 40.269 -17.708 1.00 28.92 195 ALA A C 1
ATOM 1588 O O . ALA A 1 195 ? -1.517 41.255 -17.063 1.00 30.45 195 ALA A O 1
ATOM 1590 N N . LEU A 1 196 ? -1.149 39.765 -18.704 1.00 27.49 196 LEU A N 1
ATOM 1591 C CA . LEU A 1 196 ? 0.056 40.464 -19.212 1.00 25.67 196 LEU A CA 1
ATOM 1592 C C . LEU A 1 196 ? -0.272 41.833 -19.788 1.00 28.20 196 LEU A C 1
ATOM 1593 O O . LEU A 1 196 ? 0.506 42.810 -19.633 1.00 29.70 196 LEU A O 1
ATOM 1598 N N . ASP A 1 197 ? -1.430 41.965 -20.449 1.00 28.02 197 ASP A N 1
ATOM 1599 C CA . ASP A 1 197 ? -1.812 43.270 -20.965 1.00 29.98 197 ASP A CA 1
ATOM 1600 C C . ASP A 1 197 ? -1.955 44.263 -19.815 1.00 36.61 197 ASP A C 1
ATOM 1601 O O . ASP A 1 197 ? -1.417 45.379 -19.863 1.00 32.99 197 ASP A O 1
ATOM 1606 N N . SER A 1 198 ? -2.659 43.844 -18.740 1.00 31.16 198 SER A N 1
ATOM 1607 C CA . SER A 1 198 ? -2.818 44.708 -17.576 1.00 34.91 198 SER A CA 1
ATOM 1608 C C . SER A 1 198 ? -1.459 45.042 -16.951 1.00 29.29 198 SER A C 1
ATOM 1609 O O . SER A 1 198 ? -1.206 46.200 -16.584 1.00 31.66 198 SER A O 1
ATOM 1612 N N . PHE A 1 199 ? -0.626 44.027 -16.742 1.00 28.24 199 PHE A N 1
ATOM 1613 C CA . PHE A 1 199 ? 0.693 44.269 -16.143 1.00 31.37 199 PHE A CA 1
ATOM 1614 C C . PHE A 1 199 ? 1.492 45.286 -16.966 1.00 35.37 199 PHE A C 1
ATOM 1615 O O . PHE A 1 199 ? 2.063 46.237 -16.418 1.00 29.10 199 PHE A O 1
ATOM 1623 N N . CYS A 1 200 ? 1.489 45.136 -18.284 1.00 32.34 200 CYS A N 1
ATOM 1624 C CA . CYS A 1 200 ? 2.272 46.043 -19.143 1.00 33.32 200 CYS A CA 1
ATOM 1625 C C . CYS A 1 200 ? 1.664 47.439 -19.186 1.00 34.81 200 CYS A C 1
ATOM 1626 O O . CYS A 1 200 ? 2.378 48.464 -19.233 1.00 37.64 200 CYS A O 1
ATOM 1629 N N . PHE A 1 201 ? 0.333 47.522 -19.158 1.00 32.04 201 PHE A N 1
ATOM 1630 C CA . PHE A 1 201 ? -0.299 48.826 -19.165 1.00 36.99 201 PHE A CA 1
ATOM 1631 C C . PHE A 1 201 ? 0.048 49.599 -17.902 1.00 37.54 201 PHE A C 1
ATOM 1632 O O . PHE A 1 201 ? 0.349 50.804 -17.949 1.00 38.38 201 PHE A O 1
ATOM 1640 N N . ASN A 1 202 ? -0.018 48.915 -16.766 1.00 38.37 202 ASN A N 1
ATOM 1641 C CA . ASN A 1 202 ? 0.098 49.580 -15.476 1.00 38.54 202 ASN A CA 1
ATOM 1642 C C . ASN A 1 202 ? 1.479 50.212 -15.286 1.00 44.22 202 ASN A C 1
ATOM 1643 O O . ASN A 1 202 ? 1.596 51.256 -14.645 1.00 43.24 202 ASN A O 1
ATOM 1648 N N . ILE A 1 203 ? 2.527 49.634 -15.858 1.00 45.86 203 ILE A N 1
ATOM 1649 C CA . ILE A 1 203 ? 3.841 50.280 -15.751 1.00 48.40 203 ILE A CA 1
ATOM 1650 C C . ILE A 1 203 ? 4.539 50.522 -17.072 1.00 49.17 203 ILE A C 1
ATOM 1651 O O . ILE A 1 203 ? 5.768 50.574 -17.108 1.00 49.92 203 ILE A O 1
ATOM 1656 N N . ASP A 1 204 ? 3.763 50.713 -18.139 1.00 44.80 204 ASP A N 1
ATOM 1657 C CA A ASP A 1 204 ? 4.259 51.267 -19.402 0.59 48.15 204 ASP A CA 1
ATOM 1658 C CA B ASP A 1 204 ? 4.240 51.253 -19.408 0.41 48.13 204 ASP A CA 1
ATOM 1659 C C . ASP A 1 204 ? 5.316 50.381 -20.047 1.00 44.27 204 ASP A C 1
ATOM 1660 O O . ASP A 1 204 ? 6.341 50.868 -20.510 1.00 48.47 204 ASP A O 1
ATOM 1669 N N . LEU A 1 205 ? 5.058 49.099 -20.100 1.00 35.05 205 LEU A N 1
ATOM 1670 C CA . LEU A 1 205 ? 5.930 48.170 -20.809 1.00 33.69 205 LEU A CA 1
ATOM 1671 C C . LEU A 1 205 ? 5.405 47.906 -22.213 1.00 37.64 205 LEU A C 1
ATOM 1672 O O . LEU A 1 205 ? 4.216 48.069 -22.508 1.00 39.31 205 LEU A O 1
ATOM 1677 N N . GLU A 1 206 ? 6.316 47.515 -23.098 1.00 35.03 206 GLU A N 1
ATOM 1678 C CA . GLU A 1 206 ? 5.949 47.376 -24.503 1.00 34.83 206 GLU A CA 1
ATOM 1679 C C . GLU A 1 206 ? 5.305 46.044 -24.821 1.00 33.22 206 GLU A C 1
ATOM 1680 O O . GLU A 1 206 ? 4.417 45.996 -25.691 1.00 34.96 206 GLU A O 1
ATOM 1686 N N . PHE A 1 207 ? 5.729 44.963 -24.146 1.00 30.17 207 PHE A N 1
ATOM 1687 C CA . PHE A 1 207 ? 5.155 43.657 -24.412 1.00 29.11 207 PHE A CA 1
ATOM 1688 C C . PHE A 1 207 ? 5.503 42.745 -23.251 1.00 27.50 207 PHE A C 1
ATOM 1689 O O . PHE A 1 207 ? 6.383 43.054 -22.439 1.00 27.75 207 PHE A O 1
ATOM 1697 N N . GLY A 1 208 ? 4.810 41.627 -23.182 1.00 27.89 208 GLY A N 1
ATOM 1698 C CA . GLY A 1 208 ? 5.091 40.646 -22.135 1.00 27.55 208 GLY A CA 1
ATOM 1699 C C . GLY A 1 208 ? 4.690 39.272 -22.643 1.00 28.12 208 GLY A C 1
ATOM 1700 O O . GLY A 1 208 ? 3.742 39.129 -23.428 1.00 29.59 208 GLY A O 1
ATOM 1701 N N . LEU A 1 209 ? 5.440 38.256 -22.209 1.00 25.45 209 LEU A N 1
ATOM 1702 C CA . LEU A 1 209 ? 5.230 36.881 -22.645 1.00 23.75 209 LEU A CA 1
ATOM 1703 C C . LEU A 1 209 ? 5.374 35.979 -21.439 1.00 25.23 209 LEU A C 1
ATOM 1704 O O . LEU A 1 209 ? 6.207 36.223 -20.558 1.00 25.55 209 LEU A O 1
ATOM 1709 N N . LEU A 1 210 ? 4.638 34.876 -21.474 1.00 24.67 210 LEU A N 1
ATOM 1710 C CA . LEU A 1 210 ? 4.814 33.817 -20.491 1.00 22.70 210 LEU A CA 1
ATOM 1711 C C . LEU A 1 210 ? 5.029 32.503 -21.218 1.00 24.58 210 LEU A C 1
ATOM 1712 O O . LEU A 1 210 ? 4.360 32.214 -22.228 1.00 26.07 210 LEU A O 1
ATOM 1717 N N . PHE A 1 211 ? 5.962 31.704 -20.696 1.00 24.34 211 PHE A N 1
ATOM 1718 C CA . PHE A 1 211 ? 6.362 30.445 -21.321 1.00 24.53 211 PHE A CA 1
ATOM 1719 C C . PHE A 1 211 ? 6.349 29.326 -20.296 1.00 25.35 211 PHE A C 1
ATOM 1720 O O . PHE A 1 211 ? 6.612 29.558 -19.111 1.00 26.73 211 PHE A O 1
ATOM 1728 N N . VAL A 1 212 ? 6.120 28.100 -20.783 1.00 25.30 212 VAL A N 1
ATOM 1729 C CA . VAL A 1 212 ? 6.418 26.912 -19.981 1.00 25.10 212 VAL A CA 1
ATOM 1730 C C . VAL A 1 212 ? 7.066 25.905 -20.917 1.00 26.38 212 VAL A C 1
ATOM 1731 O O . VAL A 1 212 ? 6.577 25.703 -22.032 1.00 29.70 212 VAL A O 1
ATOM 1735 N N . GLN A 1 213 ? 8.171 25.283 -20.468 1.00 25.51 213 GLN A N 1
ATOM 1736 C CA . GLN A 1 213 ? 8.966 24.373 -21.320 1.00 25.42 213 GLN A CA 1
ATOM 1737 C C . GLN A 1 213 ? 9.279 25.036 -22.674 1.00 31.58 213 GLN A C 1
ATOM 1738 O O . GLN A 1 213 ? 9.216 24.392 -23.724 1.00 30.87 213 GLN A O 1
ATOM 1744 N N . ASN A 1 214 ? 9.550 26.333 -22.641 1.00 28.83 214 ASN A N 1
ATOM 1745 C CA . ASN A 1 214 ? 9.939 27.139 -23.818 1.00 30.69 214 ASN A CA 1
ATOM 1746 C C . ASN A 1 214 ? 8.795 27.312 -24.812 1.00 38.68 214 ASN A C 1
ATOM 1747 O O . ASN A 1 214 ? 9.015 27.759 -25.945 1.00 40.08 214 ASN A O 1
ATOM 1752 N N . PHE A 1 215 ? 7.573 27.028 -24.404 1.00 30.48 215 PHE A N 1
ATOM 1753 C CA . PHE A 1 215 ? 6.387 27.169 -25.252 1.00 27.28 215 PHE A CA 1
ATOM 1754 C C . PHE A 1 215 ? 5.563 28.357 -24.760 1.00 28.99 215 PHE A C 1
ATOM 1755 O O . PHE A 1 215 ? 5.294 28.462 -23.567 1.00 28.02 215 PHE A O 1
ATOM 1763 N N . ILE A 1 216 ? 5.139 29.259 -25.663 1.00 28.86 216 ILE A N 1
ATOM 1764 C CA . ILE A 1 216 ? 4.421 30.466 -25.212 1.00 26.56 216 ILE A CA 1
ATOM 1765 C C . ILE A 1 216 ? 2.984 30.109 -24.809 1.00 28.91 216 ILE A C 1
ATOM 1766 O O . ILE A 1 216 ? 2.224 29.573 -25.629 1.00 31.61 216 ILE A O 1
ATOM 1771 N N . ILE A 1 217 ? 2.603 30.450 -23.571 1.00 26.09 217 ILE A N 1
ATOM 1772 C CA . ILE A 1 217 ? 1.263 30.226 -23.046 1.00 24.76 217 ILE A CA 1
ATOM 1773 C C . ILE A 1 217 ? 0.524 31.533 -22.717 1.00 26.87 217 ILE A C 1
ATOM 1774 O O . ILE A 1 217 ? -0.586 31.499 -22.205 1.00 26.93 217 ILE A O 1
ATOM 1779 N N . GLY A 1 218 ? 1.109 32.684 -23.028 1.00 26.41 218 GLY A N 1
ATOM 1780 C CA . GLY A 1 218 ? 0.404 33.943 -22.891 1.00 27.10 218 GLY A CA 1
ATOM 1781 C C . GLY A 1 218 ? 1.256 35.012 -23.542 1.00 24.96 218 GLY A C 1
ATOM 1782 O O . GLY A 1 218 ? 2.481 34.986 -23.426 1.00 28.30 218 GLY A O 1
ATOM 1783 N N . SER A 1 219 ? 0.610 36.002 -24.149 1.00 24.50 219 SER A N 1
ATOM 1784 C CA . SER A 1 219 ? 1.419 37.014 -24.814 1.00 29.22 219 SER A CA 1
ATOM 1785 C C . SER A 1 219 ? 0.621 38.306 -24.909 1.00 31.77 219 SER A C 1
ATOM 1786 O O . SER A 1 219 ? -0.611 38.290 -25.103 1.00 31.07 219 SER A O 1
ATOM 1789 N N . HIS A 1 220 ? 1.336 39.434 -24.777 1.00 28.17 220 HIS A N 1
ATOM 1790 C CA . HIS A 1 220 ? 0.706 40.731 -25.008 1.00 29.29 220 HIS A CA 1
ATOM 1791 C C . HIS A 1 220 ? 1.718 41.610 -25.728 1.00 29.38 220 HIS A C 1
ATOM 1792 O O . HIS A 1 220 ? 2.834 41.765 -25.236 1.00 28.25 220 HIS A O 1
ATOM 1799 N N . PHE A 1 221 ? 1.319 42.217 -26.841 1.00 32.32 221 PHE A N 1
ATOM 1800 C CA . PHE A 1 221 ? 2.174 43.137 -27.580 1.00 30.86 221 PHE A CA 1
ATOM 1801 C C . PHE A 1 221 ? 1.408 44.409 -27.892 1.00 36.01 221 PHE A C 1
ATOM 1802 O O . PHE A 1 221 ? 0.342 44.358 -28.509 1.00 37.20 221 PHE A O 1
ATOM 1810 N N . SER A 1 222 ? 2.007 45.556 -27.466 1.00 35.23 222 SER A N 1
ATOM 1811 C CA . SER A 1 222 ? 1.366 46.800 -27.876 1.00 39.08 222 SER A CA 1
ATOM 1812 C C . SER A 1 222 ? 1.506 47.055 -29.376 1.00 49.77 222 SER A C 1
ATOM 1813 O O . SER A 1 222 ? 0.652 47.750 -29.940 1.00 43.48 222 SER A O 1
ATOM 1816 N N . GLU A 1 223 ? 2.510 46.469 -30.046 1.00 37.65 223 GLU A N 1
ATOM 1817 C CA . GLU A 1 223 ? 2.654 46.514 -31.510 1.00 44.32 223 GLU A CA 1
ATOM 1818 C C . GLU A 1 223 ? 2.635 45.106 -32.095 1.00 38.44 223 GLU A C 1
ATOM 1819 O O . GLU A 1 223 ? 3.653 44.394 -32.055 1.00 40.36 223 GLU A O 1
ATOM 1825 N N . PRO A 1 224 ? 1.530 44.655 -32.671 1.00 50.79 224 PRO A N 1
ATOM 1826 C CA . PRO A 1 224 ? 1.467 43.257 -33.131 1.00 51.48 224 PRO A CA 1
ATOM 1827 C C . PRO A 1 224 ? 2.410 42.916 -34.270 1.00 43.31 224 PRO A C 1
ATOM 1828 O O . PRO A 1 224 ? 2.677 41.725 -34.475 1.00 52.30 224 PRO A O 1
ATOM 1832 N N . GLU A 1 225 ? 2.960 43.891 -34.975 1.00 40.27 225 GLU A N 1
ATOM 1833 C CA . GLU A 1 225 ? 3.830 43.531 -36.081 1.00 48.55 225 GLU A CA 1
ATOM 1834 C C . GLU A 1 225 ? 5.070 42.765 -35.608 1.00 56.39 225 GLU A C 1
ATOM 1835 O O . GLU A 1 225 ? 5.606 41.964 -36.384 1.00 54.47 225 GLU A O 1
ATOM 1841 N N . ILE A 1 226 ? 5.479 42.903 -34.338 1.00 40.43 226 ILE A N 1
ATOM 1842 C CA . ILE A 1 226 ? 6.739 42.321 -33.895 1.00 34.32 226 ILE A CA 1
ATOM 1843 C C . ILE A 1 226 ? 6.573 40.971 -33.209 1.00 38.58 226 ILE A C 1
ATOM 1844 O O . ILE A 1 226 ? 7.583 40.392 -32.791 1.00 34.84 226 ILE A O 1
ATOM 1849 N N . ILE A 1 227 ? 5.353 40.434 -33.134 1.00 37.40 227 ILE A N 1
ATOM 1850 C CA . ILE A 1 227 ? 5.096 39.214 -32.363 1.00 35.87 227 ILE A CA 1
ATOM 1851 C C . ILE A 1 227 ? 5.960 38.059 -32.864 1.00 37.37 227 ILE A C 1
ATOM 1852 O O . ILE A 1 227 ? 6.576 37.336 -32.072 1.00 34.15 227 ILE A O 1
ATOM 1857 N N . SER A 1 228 ? 5.976 37.857 -34.175 1.00 38.36 228 SER A N 1
ATOM 1858 C CA . SER A 1 228 ? 6.739 36.722 -34.714 1.00 42.70 228 SER A CA 1
ATOM 1859 C C . SER A 1 228 ? 8.228 36.872 -34.452 1.00 39.67 228 SER A C 1
ATOM 1860 O O . SER A 1 228 ? 8.892 35.904 -34.061 1.00 36.97 228 SER A O 1
ATOM 1863 N N . LYS A 1 229 ? 8.776 38.072 -34.689 1.00 36.53 229 LYS A N 1
ATOM 1864 C CA . LYS A 1 229 ? 10.201 38.270 -34.501 1.00 35.92 229 LYS A CA 1
ATOM 1865 C C . LYS A 1 229 ? 10.589 38.088 -33.037 1.00 37.26 229 LYS A C 1
ATOM 1866 O O . LYS A 1 229 ? 11.565 37.394 -32.716 1.00 33.45 229 LYS A O 1
ATOM 1872 N N . ILE A 1 230 ? 9.846 38.712 -32.123 1.00 29.28 230 ILE A N 1
ATOM 1873 C CA . ILE A 1 230 ? 10.193 38.583 -30.711 1.00 29.73 230 ILE A CA 1
ATOM 1874 C C . ILE A 1 230 ? 9.993 37.151 -30.240 1.00 32.01 230 ILE A C 1
ATOM 1875 O O . ILE A 1 230 ? 10.799 36.631 -29.461 1.00 29.09 230 ILE A O 1
ATOM 1880 N N . SER A 1 231 ? 8.931 36.486 -30.708 1.00 30.80 231 SER A N 1
ATOM 1881 C CA . SER A 1 231 ? 8.680 35.108 -30.251 1.00 31.00 231 SER A CA 1
ATOM 1882 C C . SER A 1 231 ? 9.812 34.164 -30.656 1.00 35.82 231 SER A C 1
ATOM 1883 O O . SER A 1 231 ? 10.259 33.331 -29.855 1.00 34.75 231 SER A O 1
ATOM 1886 N N . LYS A 1 232 ? 10.306 34.309 -31.876 1.00 32.74 232 LYS A N 1
ATOM 1887 C CA . LYS A 1 232 ? 11.377 33.479 -32.390 1.00 34.13 232 LYS A CA 1
ATOM 1888 C C . LYS A 1 232 ? 12.682 33.749 -31.644 1.00 39.43 232 LYS A C 1
ATOM 1889 O O . LYS A 1 232 ? 13.404 32.815 -31.265 1.00 34.63 232 LYS A O 1
ATOM 1895 N N . LYS A 1 233 ? 13.017 35.028 -31.463 1.00 30.69 233 LYS A N 1
ATOM 1896 C CA . LYS A 1 233 ? 14.225 35.394 -30.728 1.00 30.86 233 LYS A CA 1
ATOM 1897 C C . LYS A 1 233 ? 14.154 34.896 -29.296 1.00 27.53 233 LYS A C 1
ATOM 1898 O O . LYS A 1 233 ? 15.157 34.410 -28.748 1.00 28.84 233 LYS A O 1
ATOM 1904 N N . MET A 1 234 ? 12.990 35.062 -28.625 1.00 28.06 234 MET A N 1
ATOM 1905 C CA . MET A 1 234 ? 12.854 34.543 -27.263 1.00 28.71 234 MET A CA 1
ATOM 1906 C C . MET A 1 234 ? 13.007 33.031 -27.229 1.00 29.82 234 MET A C 1
ATOM 1907 O O . MET A 1 234 ? 13.579 32.479 -26.285 1.00 27.94 234 MET A O 1
ATOM 1912 N N . THR A 1 235 ? 12.454 32.318 -28.215 1.00 29.34 235 THR A N 1
ATOM 1913 C CA . THR A 1 235 ? 12.602 30.865 -28.212 1.00 33.15 235 THR A CA 1
ATOM 1914 C C . THR A 1 235 ? 14.071 30.457 -28.262 1.00 32.01 235 THR A C 1
ATOM 1915 O O . THR A 1 235 ? 14.507 29.561 -27.512 1.00 33.34 235 THR A O 1
ATOM 1919 N N . MET A 1 236 ? 14.830 31.083 -29.160 1.00 28.07 236 MET A N 1
ATOM 1920 C CA . MET A 1 236 ? 16.266 30.789 -29.265 1.00 29.27 236 MET A CA 1
ATOM 1921 C C . MET A 1 236 ? 16.992 31.133 -27.966 1.00 31.35 236 MET A C 1
ATOM 1922 O O . MET A 1 236 ? 17.882 30.396 -27.525 1.00 32.51 236 MET A O 1
ATOM 1927 N N . TYR A 1 237 ? 16.626 32.244 -27.348 1.00 27.55 237 TYR A N 1
ATOM 1928 C CA . TYR A 1 237 ? 17.271 32.648 -26.094 1.00 31.72 237 TYR A CA 1
ATOM 1929 C C . TYR A 1 237 ? 16.988 31.635 -24.988 1.00 26.98 237 TYR A C 1
ATOM 1930 O O . TYR A 1 237 ? 17.907 31.157 -24.304 1.00 29.13 237 TYR A O 1
ATOM 1939 N N . LEU A 1 238 ? 15.732 31.237 -24.865 1.00 26.10 238 LEU A N 1
ATOM 1940 C CA . LEU A 1 238 ? 15.368 30.299 -23.808 1.00 29.62 238 LEU A CA 1
ATOM 1941 C C . LEU A 1 238 ? 15.964 28.934 -24.043 1.00 32.55 238 LEU A C 1
ATOM 1942 O O . LEU A 1 238 ? 16.349 28.259 -23.080 1.00 30.68 238 LEU A O 1
ATOM 1947 N N . GLU A 1 239 ? 16.112 28.512 -25.309 1.00 29.54 239 GLU A N 1
ATOM 1948 C CA . GLU A 1 239 ? 16.657 27.188 -25.525 1.00 35.01 239 GLU A CA 1
ATOM 1949 C C . GLU A 1 239 ? 18.149 27.126 -25.226 1.00 39.28 239 GLU A C 1
ATOM 1950 O O . GLU A 1 239 ? 18.685 26.030 -25.078 1.00 40.98 239 GLU A O 1
ATOM 1956 N N . ASP A 1 240 ? 18.820 28.263 -25.098 1.00 34.40 240 ASP A N 1
ATOM 1957 C CA . ASP A 1 240 ? 20.230 28.271 -24.722 1.00 33.69 240 ASP A CA 1
ATOM 1958 C C . ASP A 1 240 ? 20.426 28.443 -23.209 1.00 39.59 240 ASP A C 1
ATOM 1959 O O . ASP A 1 240 ? 21.575 28.418 -22.753 1.00 45.94 240 ASP A O 1
ATOM 1964 N N . LEU A 1 241 ? 19.361 28.614 -22.433 1.00 38.69 241 LEU A N 1
ATOM 1965 C CA . LEU A 1 241 ? 19.486 28.821 -20.987 1.00 38.42 241 LEU A CA 1
ATOM 1966 C C . LEU A 1 241 ? 19.544 27.485 -20.258 1.00 48.06 241 LEU A C 1
ATOM 1967 O O . LEU A 1 241 ? 18.921 26.507 -20.666 1.00 41.51 241 LEU A O 1
ATOM 1972 N N . ASP A 1 242 ? 20.279 27.451 -19.155 1.00 52.76 242 ASP A N 1
ATOM 1973 C CA . ASP A 1 242 ? 20.238 26.251 -18.328 1.00 47.78 242 ASP A CA 1
ATOM 1974 C C . ASP A 1 242 ? 19.127 26.366 -17.265 1.00 35.06 242 ASP A C 1
ATOM 1975 O O . ASP A 1 242 ? 18.715 27.461 -16.879 1.00 51.26 242 ASP A O 1
ATOM 1980 N N . GLU A 1 243 ? 18.704 25.209 -16.747 1.00 50.25 243 GLU A N 1
ATOM 1981 C CA . GLU A 1 243 ? 17.785 25.162 -15.596 1.00 39.86 243 GLU A CA 1
ATOM 1982 C C . GLU A 1 243 ? 18.366 25.942 -14.409 1.00 42.03 243 GLU A C 1
ATOM 1983 O O . GLU A 1 243 ? 19.548 25.775 -14.092 1.00 41.96 243 GLU A O 1
ATOM 1989 N N . PHE A 1 244 ? 17.571 26.834 -13.793 1.00 36.11 244 PHE A N 1
ATOM 1990 C CA . PHE A 1 244 ? 17.840 27.394 -12.432 1.00 45.97 244 PHE A CA 1
ATOM 1991 C C . PHE A 1 244 ? 18.986 28.418 -12.328 1.00 49.21 244 PHE A C 1
ATOM 1992 O O . PHE A 1 244 ? 19.766 28.445 -11.351 1.00 49.72 244 PHE A O 1
ATOM 2000 N N . GLU A 1 245 ? 19.121 29.222 -13.315 1.00 39.28 245 GLU A N 1
ATOM 2001 C CA . GLU A 1 245 ? 20.026 30.363 -13.288 1.00 57.12 245 GLU A CA 1
ATOM 2002 C C . GLU A 1 245 ? 19.240 31.637 -13.600 1.00 50.15 245 GLU A C 1
ATOM 2003 O O . GLU A 1 245 ? 18.231 31.586 -14.303 1.00 49.10 245 GLU A O 1
ATOM 2009 N N . ASP A 1 246 ? 19.714 32.787 -13.098 1.00 47.44 246 ASP A N 1
ATOM 2010 C CA . ASP A 1 246 ? 19.141 34.055 -13.528 1.00 53.03 246 ASP A CA 1
ATOM 2011 C C . ASP A 1 246 ? 19.245 34.174 -15.059 1.00 47.34 246 ASP A C 1
ATOM 2012 O O . ASP A 1 246 ? 20.166 33.658 -15.691 1.00 43.49 246 ASP A O 1
ATOM 2017 N N . CYS A 1 247 ? 18.237 34.782 -15.647 1.00 39.20 247 CYS A N 1
ATOM 2018 C CA . CYS A 1 247 ? 18.144 34.979 -17.079 1.00 33.56 247 CYS A CA 1
ATOM 2019 C C . CYS A 1 247 ? 18.683 36.366 -17.402 1.00 32.93 247 CYS A C 1
ATOM 2020 O O . CYS A 1 247 ? 18.186 37.344 -16.835 1.00 36.96 247 CYS A O 1
ATOM 2023 N N . PRO A 1 248 ? 19.726 36.493 -18.195 1.00 32.39 248 PRO A N 1
ATOM 2024 C CA . PRO A 1 248 ? 20.302 37.831 -18.423 1.00 32.48 248 PRO A CA 1
ATOM 2025 C C . PRO A 1 248 ? 19.426 38.630 -19.365 1.00 32.20 248 PRO A C 1
ATOM 2026 O O . PRO A 1 248 ? 18.789 38.066 -20.273 1.00 35.79 248 PRO A O 1
ATOM 2030 N N . PRO A 1 249 ? 19.397 39.954 -19.191 1.00 33.66 249 PRO A N 1
ATOM 2031 C CA . PRO A 1 249 ? 18.671 40.821 -20.126 1.00 30.25 249 PRO A CA 1
ATOM 2032 C C . PRO A 1 249 ? 19.313 40.745 -21.497 1.00 32.63 249 PRO A C 1
ATOM 2033 O O . PRO A 1 249 ? 20.528 40.571 -21.611 1.00 35.63 249 PRO A O 1
ATOM 2037 N N . PHE A 1 250 ? 18.520 40.979 -22.543 1.00 34.49 250 PHE A N 1
ATOM 2038 C CA . PHE A 1 250 ? 19.185 41.171 -23.832 1.00 41.61 250 PHE A CA 1
ATOM 2039 C C . PHE A 1 250 ? 18.383 42.102 -24.730 1.00 36.89 250 PHE A C 1
ATOM 2040 O O . PHE A 1 250 ? 17.222 42.412 -24.461 1.00 34.78 250 PHE A O 1
ATOM 2048 N N . THR A 1 251 ? 19.022 42.537 -25.814 1.00 35.48 251 THR A N 1
ATOM 2049 C CA . THR A 1 251 ? 18.454 43.536 -26.712 1.00 35.98 251 THR A CA 1
ATOM 2050 C C . THR A 1 251 ? 17.998 42.863 -27.992 1.00 35.80 251 THR A C 1
ATOM 2051 O O . THR A 1 251 ? 18.736 42.053 -28.571 1.00 36.77 251 THR A O 1
ATOM 2055 N N . VAL A 1 252 ? 16.791 43.192 -28.420 1.00 30.73 252 VAL A N 1
ATOM 2056 C CA . VAL A 1 252 ? 16.332 42.973 -29.787 1.00 29.02 252 VAL A CA 1
ATOM 2057 C C . VAL A 1 252 ? 15.948 44.364 -30.257 1.00 29.90 252 VAL A C 1
ATOM 2058 O O . VAL A 1 252 ? 14.841 44.810 -29.957 1.00 31.60 252 VAL A O 1
ATOM 2062 N N . ASP A 1 253 ? 16.862 45.029 -30.954 1.00 32.70 253 ASP A N 1
ATOM 2063 C CA . ASP A 1 253 ? 16.756 46.462 -31.255 1.00 31.29 253 ASP A CA 1
ATOM 2064 C C . ASP A 1 253 ? 15.352 46.772 -31.778 1.00 39.63 253 ASP A C 1
ATOM 2065 O O . ASP A 1 253 ?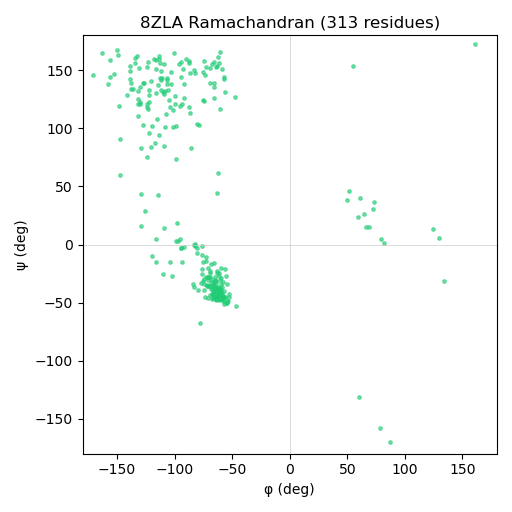 14.924 46.167 -32.769 1.00 34.81 253 ASP A O 1
ATOM 2070 N N . PRO A 1 254 ? 14.631 47.756 -31.197 1.00 34.78 254 PRO A N 1
ATOM 2071 C CA . PRO A 1 254 ? 15.088 48.762 -30.199 1.00 34.66 254 PRO A CA 1
ATOM 2072 C C . PRO A 1 254 ? 14.737 48.347 -28.757 1.00 34.98 254 PRO A C 1
ATOM 2073 O O . PRO A 1 254 ? 14.680 49.207 -27.864 1.00 33.03 254 PRO A O 1
ATOM 2077 N N . TYR A 1 255 ? 14.447 47.070 -28.488 1.00 30.02 255 TYR A N 1
ATOM 2078 C CA . TYR A 1 255 ? 13.897 46.672 -27.206 1.00 29.02 255 TYR A CA 1
ATOM 2079 C C . TYR A 1 255 ? 14.955 46.031 -26.322 1.00 32.04 255 TYR A C 1
ATOM 2080 O O . TYR A 1 255 ? 15.832 45.312 -26.791 1.00 32.69 255 TYR A O 1
ATOM 2089 N N . LYS A 1 256 ? 14.807 46.223 -25.022 1.00 30.21 256 LYS A N 1
ATOM 2090 C CA . LYS A 1 256 ? 15.577 45.430 -24.065 1.00 29.11 256 LYS A CA 1
ATOM 2091 C C . LYS A 1 256 ? 14.586 44.525 -23.333 1.00 32.16 256 LYS A C 1
ATOM 2092 O O . LYS A 1 256 ? 13.519 44.969 -22.913 1.00 28.79 256 LYS A O 1
ATOM 2098 N N . ILE A 1 257 ? 14.916 43.244 -23.205 1.00 25.55 257 ILE A N 1
ATOM 2099 C CA . ILE A 1 257 ? 13.963 42.258 -22.692 1.00 25.39 257 ILE A CA 1
ATOM 2100 C C . ILE A 1 257 ? 14.501 41.701 -21.389 1.00 27.10 257 ILE A C 1
ATOM 2101 O O . ILE A 1 257 ? 15.654 41.253 -21.331 1.00 27.26 257 ILE A O 1
ATOM 2106 N N . PHE A 1 258 ? 13.648 41.687 -20.358 1.00 24.95 258 PHE A N 1
ATOM 2107 C CA . PHE A 1 258 ? 13.987 41.188 -19.036 1.00 29.05 258 PHE A CA 1
ATOM 2108 C C . PHE A 1 258 ? 13.159 39.960 -18.756 1.00 26.72 258 PHE A C 1
ATOM 2109 O O . PHE A 1 258 ? 11.957 39.941 -19.048 1.00 26.98 258 PHE A O 1
ATOM 2117 N N . THR A 1 259 ? 13.804 38.944 -18.183 1.00 25.47 259 THR A N 1
ATOM 2118 C CA . THR A 1 259 ? 13.174 37.634 -18.002 1.00 25.72 259 THR A CA 1
ATOM 2119 C C . THR A 1 259 ? 13.365 37.137 -16.578 1.00 27.42 259 THR A C 1
ATOM 2120 O O . THR A 1 259 ? 14.478 37.177 -16.036 1.00 27.61 259 THR A O 1
ATOM 2124 N N . LYS A 1 260 ? 12.269 36.669 -15.968 1.00 25.19 260 LYS A N 1
ATOM 2125 C CA . LYS A 1 260 ? 12.343 35.967 -14.687 1.00 25.52 260 LYS A CA 1
ATOM 2126 C C . LYS A 1 260 ? 11.958 34.511 -14.900 1.00 26.72 260 LYS A C 1
ATOM 2127 O O . LYS A 1 260 ? 11.050 34.218 -15.694 1.00 28.68 260 LYS A O 1
ATOM 2133 N N . ASN A 1 261 ? 12.620 33.588 -14.183 1.00 26.13 261 ASN A N 1
ATOM 2134 C CA . ASN A 1 261 ? 12.262 32.169 -14.341 1.00 27.45 261 ASN A CA 1
ATOM 2135 C C . ASN A 1 261 ? 11.624 31.666 -13.050 1.00 30.09 261 ASN A C 1
ATOM 2136 O O . ASN A 1 261 ? 11.844 32.245 -11.983 1.00 27.53 261 ASN A O 1
ATOM 2141 N N . PHE A 1 262 ? 10.714 30.694 -13.163 1.00 25.46 262 PHE A N 1
ATOM 2142 C CA . PHE A 1 262 ? 10.127 30.073 -11.969 1.00 23.80 262 PHE A CA 1
ATOM 2143 C C . PHE A 1 262 ? 9.794 28.633 -12.331 1.00 29.90 262 PHE A C 1
ATOM 2144 O O . PHE A 1 262 ? 9.788 28.258 -13.498 1.00 28.07 262 PHE A O 1
ATOM 2152 N N . VAL A 1 263 ? 9.575 27.808 -11.313 1.00 22.53 263 VAL A N 1
ATOM 2153 C CA . VAL A 1 263 ? 9.474 26.355 -11.543 1.00 23.08 263 VAL A CA 1
ATOM 2154 C C . VAL A 1 263 ? 8.318 25.827 -10.698 1.00 27.25 263 VAL A C 1
ATOM 2155 O O . VAL A 1 263 ? 8.142 26.241 -9.539 1.00 27.71 263 VAL A O 1
ATOM 2159 N N . ILE A 1 264 ? 7.519 24.918 -11.261 1.00 23.82 264 ILE A N 1
ATOM 2160 C CA . ILE A 1 264 ? 6.568 24.169 -10.411 1.00 24.56 264 ILE A CA 1
ATOM 2161 C C . ILE A 1 264 ? 6.912 22.707 -10.606 1.00 27.89 264 ILE A C 1
ATOM 2162 O O . ILE A 1 264 ? 7.004 22.260 -11.744 1.00 27.85 264 ILE A O 1
ATOM 2167 N N . SER A 1 265 ? 7.110 21.960 -9.512 1.00 26.16 265 SER A N 1
ATOM 2168 C CA . SER A 1 265 ? 7.440 20.538 -9.662 1.00 27.36 265 SER A CA 1
ATOM 2169 C C . SER A 1 265 ? 6.158 19.742 -9.565 1.00 34.51 265 SER A C 1
ATOM 2170 O O . SER A 1 265 ? 5.292 20.076 -8.759 1.00 32.66 265 SER A O 1
ATOM 2173 N N . VAL A 1 266 ? 6.077 18.666 -10.347 1.00 33.33 266 VAL A N 1
ATOM 2174 C CA . VAL A 1 266 ? 4.974 17.707 -10.300 1.00 32.71 266 VAL A CA 1
ATOM 2175 C C . VAL A 1 266 ? 5.636 16.339 -10.147 1.00 33.72 266 VAL A C 1
ATOM 2176 O O . VAL A 1 266 ? 6.251 15.831 -11.096 1.00 36.75 266 VAL A O 1
ATOM 2180 N N . GLY A 1 267 ? 5.616 15.801 -8.945 1.00 35.68 267 GLY A N 1
ATOM 2181 C CA . GLY A 1 267 ? 6.381 14.587 -8.663 1.00 43.73 267 GLY A CA 1
ATOM 2182 C C . GLY A 1 267 ? 7.845 14.875 -8.923 1.00 40.28 267 GLY A C 1
ATOM 2183 O O . GLY A 1 267 ? 8.361 15.932 -8.545 1.00 42.25 267 GLY A O 1
ATOM 2184 N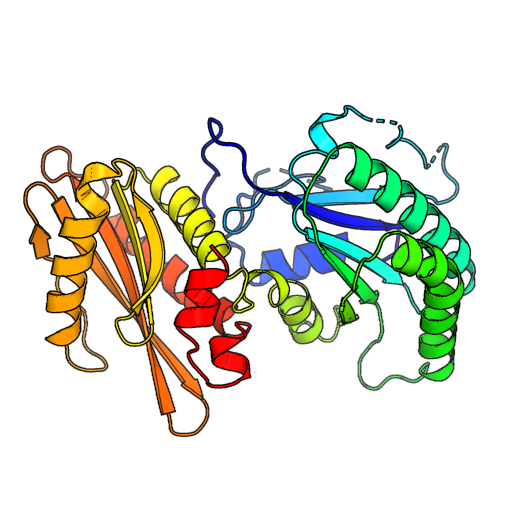 N . ASP A 1 268 ? 8.495 13.987 -9.666 1.00 40.43 268 ASP A N 1
ATOM 2185 C CA . ASP A 1 268 ? 9.912 14.086 -10.005 1.00 40.48 268 ASP A CA 1
ATOM 2186 C C . ASP A 1 268 ? 10.203 14.998 -11.186 1.00 36.75 268 ASP A C 1
ATOM 2187 O O . ASP A 1 268 ? 11.372 15.091 -11.598 1.00 44.80 268 ASP A O 1
ATOM 2192 N N . ASN A 1 269 ? 9.190 15.591 -11.811 1.00 35.66 269 ASN A N 1
ATOM 2193 C CA . ASN A 1 269 ? 9.346 16.382 -13.027 1.00 36.70 269 ASN A CA 1
ATOM 2194 C C . ASN A 1 269 ? 9.203 17.867 -12.738 1.00 34.19 269 ASN A C 1
ATOM 2195 O O . ASN A 1 269 ? 8.357 18.258 -11.949 1.00 36.49 269 ASN A O 1
ATOM 2200 N N . ASN A 1 270 ? 9.982 18.695 -13.417 1.00 29.69 270 ASN A N 1
ATOM 2201 C CA . ASN A 1 270 ? 9.813 20.123 -13.254 1.00 27.89 270 ASN A CA 1
ATOM 2202 C C . ASN A 1 270 ? 9.143 20.727 -14.490 1.00 26.69 270 ASN A C 1
ATOM 2203 O O . ASN A 1 270 ? 9.529 20.414 -15.634 1.00 29.94 270 ASN A O 1
ATOM 2208 N N . PHE A 1 271 ? 8.276 21.672 -14.266 1.00 25.68 271 PHE A N 1
ATOM 2209 C CA . PHE A 1 271 ? 7.785 22.579 -15.309 1.00 23.81 271 PHE A CA 1
ATOM 2210 C C . PHE A 1 271 ? 8.529 23.900 -15.152 1.00 24.31 271 PHE A C 1
ATOM 2211 O O . PHE A 1 271 ? 8.380 24.592 -14.119 1.00 25.69 271 PHE A O 1
ATOM 2219 N N . TYR A 1 272 ? 9.338 24.255 -16.178 1.00 25.92 272 TYR A N 1
ATOM 2220 C CA . TYR A 1 272 ? 10.127 25.498 -16.176 1.00 26.83 272 TYR A CA 1
ATOM 2221 C C . TYR A 1 272 ? 9.345 26.601 -16.874 1.00 27.28 272 TYR A C 1
ATOM 2222 O O . TYR A 1 272 ? 9.017 26.481 -18.053 1.00 27.43 272 TYR A O 1
ATOM 2231 N N . PHE A 1 273 ? 9.074 27.684 -16.156 1.00 23.70 273 PHE A N 1
ATOM 2232 C CA . PHE A 1 273 ? 8.358 28.831 -16.693 1.00 24.84 273 PHE A CA 1
ATOM 2233 C C . PHE A 1 273 ? 9.302 30.010 -16.860 1.00 23.45 273 PHE A C 1
ATOM 2234 O O . PHE A 1 273 ? 10.303 30.149 -16.138 1.00 25.87 273 PHE A O 1
ATOM 2242 N N . HIS A 1 274 ? 8.922 30.916 -17.786 1.00 24.73 274 HIS A N 1
ATOM 224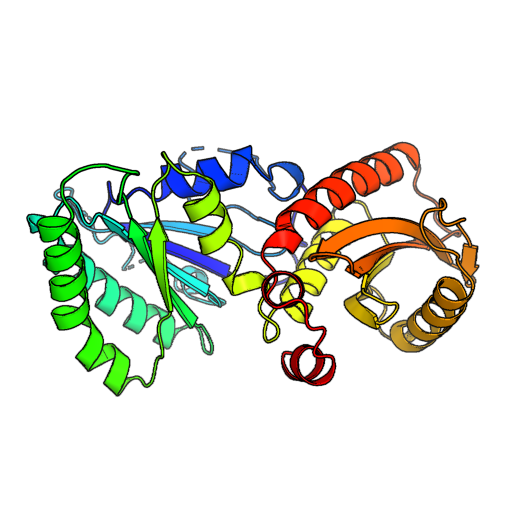3 C CA . HIS A 1 274 ? 9.657 32.165 -17.949 1.00 26.38 274 HIS A CA 1
ATOM 2244 C C . HIS A 1 274 ? 8.627 33.255 -18.143 1.00 26.81 274 HIS A C 1
ATOM 2245 O O . HIS A 1 274 ? 7.599 33.042 -18.818 1.00 25.80 274 HIS A O 1
ATOM 2252 N N . PHE A 1 275 ? 8.919 34.412 -17.562 1.00 24.31 275 PHE A N 1
ATOM 2253 C CA . PHE A 1 275 ? 8.104 35.615 -17.670 1.00 26.18 275 PHE A CA 1
ATOM 2254 C C . PHE A 1 275 ? 9.017 36.715 -18.222 1.00 24.50 275 PHE A C 1
ATOM 2255 O O . PHE A 1 275 ? 10.025 37.067 -17.568 1.00 25.40 275 PHE A O 1
ATOM 2263 N N . SER A 1 276 ? 8.681 37.250 -19.401 1.00 24.69 276 SER A N 1
ATOM 2264 C CA . SER A 1 276 ? 9.595 38.193 -20.079 1.00 26.51 276 SER A CA 1
ATOM 2265 C C . SER A 1 276 ? 8.836 39.461 -20.423 1.00 27.47 276 SER A C 1
ATOM 2266 O O . SER A 1 276 ? 7.686 39.373 -20.849 1.00 26.98 276 SER A O 1
ATOM 2269 N N . VAL A 1 277 ? 9.457 40.639 -20.237 1.00 26.08 277 VAL A N 1
ATOM 2270 C CA . VAL A 1 277 ? 8.809 41.889 -20.633 1.00 23.19 277 VAL A CA 1
ATOM 2271 C C . VAL A 1 277 ? 9.848 42.718 -21.366 1.00 26.26 277 VAL A C 1
ATOM 2272 O O . VAL A 1 277 ? 11.056 42.585 -21.148 1.00 27.68 277 VAL A O 1
ATOM 2276 N N . GLY A 1 278 ? 9.358 43.620 -22.211 1.00 25.36 278 GLY A N 1
ATOM 2277 C CA . GLY A 1 278 ? 10.232 44.453 -23.034 1.00 27.60 278 GLY A CA 1
ATOM 2278 C C . GLY A 1 278 ? 10.024 45.932 -22.755 1.00 30.92 278 GLY A C 1
ATOM 2279 O O . GLY A 1 278 ? 8.905 46.372 -22.562 1.00 31.13 278 GLY A O 1
ATOM 2280 N N . ILE A 1 279 ? 11.119 46.702 -22.727 1.00 28.02 279 ILE A N 1
ATOM 2281 C CA . ILE A 1 279 ? 11.044 48.177 -22.731 1.00 28.18 279 ILE A CA 1
ATOM 2282 C C . ILE A 1 279 ? 11.628 48.639 -24.060 1.00 33.30 279 ILE A C 1
ATOM 2283 O O . ILE A 1 279 ? 12.388 47.920 -24.700 1.00 29.97 279 ILE A O 1
ATOM 2288 N N . ASN A 1 280 ? 11.236 49.836 -24.503 1.00 33.13 280 ASN A N 1
ATOM 2289 C CA . ASN A 1 280 ? 11.897 50.471 -25.647 1.00 35.06 280 ASN A CA 1
ATOM 2290 C C . ASN A 1 280 ? 13.089 51.264 -25.131 1.00 32.69 280 ASN A C 1
ATOM 2291 O O . ASN A 1 280 ? 12.926 52.195 -24.331 1.00 38.38 280 ASN A O 1
ATOM 2296 N N . ILE A 1 281 ? 14.291 50.883 -25.573 1.00 32.13 281 ILE A N 1
ATOM 2297 C CA . ILE A 1 281 ? 15.525 51.530 -25.113 1.00 33.52 281 ILE A CA 1
ATOM 2298 C C . ILE A 1 281 ? 15.527 52.987 -25.480 1.00 37.41 281 ILE A C 1
ATOM 2299 O O . ILE A 1 281 ? 16.210 53.807 -24.822 1.00 41.14 281 ILE A O 1
ATOM 2304 N N . LEU A 1 282 ? 14.771 53.368 -26.519 1.00 35.46 282 LEU A N 1
ATOM 2305 C CA . LEU A 1 282 ? 14.775 54.788 -26.848 1.00 37.52 282 LEU A CA 1
ATOM 2306 C C . LEU A 1 282 ? 13.933 55.617 -25.892 1.00 42.22 282 LEU A C 1
ATOM 2307 O O . LEU A 1 282 ? 13.929 56.857 -26.025 1.00 41.51 282 LEU A O 1
ATOM 2312 N N . ASN A 1 283 ? 13.292 54.979 -24.921 1.00 46.44 283 ASN A N 1
ATOM 2313 C CA . ASN A 1 283 ? 12.476 55.641 -23.917 1.00 54.13 283 ASN A CA 1
ATOM 2314 C C . ASN A 1 283 ? 12.574 54.867 -22.601 1.00 43.25 283 ASN A C 1
ATOM 2315 O O . ASN A 1 283 ? 11.590 54.372 -22.080 1.00 43.75 283 ASN A O 1
ATOM 2320 N N . ILE A 1 284 ? 13.772 54.729 -22.047 1.00 47.16 284 ILE A N 1
ATOM 2321 C CA . ILE A 1 284 ? 13.908 53.873 -20.854 1.00 42.96 284 ILE A CA 1
ATOM 2322 C C . ILE A 1 284 ? 13.135 54.493 -19.691 1.00 45.80 284 ILE A C 1
ATOM 2323 O O . ILE A 1 284 ? 13.275 55.703 -19.448 1.00 46.62 284 ILE A O 1
ATOM 2328 N N . PRO A 1 285 ? 12.365 53.719 -18.929 1.00 47.81 285 PRO A N 1
ATOM 2329 C CA . PRO A 1 285 ? 11.622 54.283 -17.788 1.00 52.69 285 PRO A CA 1
ATOM 2330 C C . PRO A 1 285 ? 12.551 54.934 -16.786 1.00 50.26 285 PRO A C 1
ATOM 2331 O O . PRO A 1 285 ? 13.721 54.566 -16.659 1.00 56.76 285 PRO A O 1
ATOM 2335 N N . ASP A 1 286 ? 12.019 55.952 -16.091 1.00 67.56 286 ASP A N 1
ATOM 2336 C CA . ASP A 1 286 ? 12.811 56.681 -15.106 1.00 71.42 286 ASP A CA 1
ATOM 2337 C C . ASP A 1 286 ? 13.093 55.839 -13.869 1.00 57.42 286 ASP A C 1
ATOM 2338 O O . ASP A 1 286 ? 14.091 56.061 -13.173 1.00 65.01 286 ASP A O 1
ATOM 2343 N N . ASP A 1 287 ? 12.221 54.902 -13.558 1.00 51.89 287 ASP A N 1
ATOM 2344 C CA . ASP A 1 287 ? 12.374 54.067 -12.377 1.00 56.24 287 ASP A CA 1
ATOM 2345 C C . ASP A 1 287 ? 12.461 52.609 -12.817 1.00 56.56 287 ASP A C 1
ATOM 2346 O O . ASP A 1 287 ? 11.457 51.893 -12.804 1.00 51.76 287 ASP A O 1
ATOM 2351 N N . MET A 1 288 ? 13.659 52.151 -13.209 1.00 44.46 288 MET A N 1
ATOM 2352 C CA . MET A 1 288 ? 13.753 50.707 -13.522 1.00 48.29 288 MET A CA 1
ATOM 2353 C C . MET A 1 288 ? 13.602 49.825 -12.283 1.00 46.94 288 MET A C 1
ATOM 2354 O O . MET A 1 288 ? 13.167 48.663 -12.394 1.00 41.24 288 MET A O 1
ATOM 2359 N N . ASP A 1 289 ? 14.001 50.328 -11.107 1.00 42.64 289 ASP A N 1
ATOM 2360 C CA . ASP A 1 289 ? 13.800 49.529 -9.885 1.00 42.98 289 ASP A CA 1
ATOM 2361 C C . ASP A 1 289 ? 12.330 49.216 -9.677 1.00 40.62 289 ASP A C 1
ATOM 2362 O O . ASP A 1 289 ? 11.971 48.125 -9.209 1.00 38.90 289 ASP A O 1
ATOM 2367 N N . GLU A 1 290 ? 11.449 50.157 -10.002 1.00 42.16 290 GLU A N 1
ATOM 2368 C CA . GLU A 1 290 ? 10.022 49.873 -9.832 1.00 46.37 290 GLU A CA 1
ATOM 2369 C C . GLU A 1 290 ? 9.574 48.710 -10.710 1.00 44.59 290 GLU A C 1
ATOM 2370 O O . GLU A 1 290 ? 8.742 47.887 -10.289 1.00 37.73 290 GLU A O 1
ATOM 2376 N N . ILE A 1 291 ? 10.123 48.620 -11.929 1.00 37.65 291 ILE A N 1
ATOM 2377 C CA . ILE A 1 291 ? 9.760 47.546 -12.843 1.00 37.65 291 ILE A CA 1
ATOM 2378 C C . ILE A 1 291 ? 10.296 46.224 -12.340 1.00 36.27 291 ILE A C 1
ATOM 2379 O O . ILE A 1 291 ? 9.596 45.223 -12.361 1.00 32.82 291 ILE A O 1
ATOM 2384 N N . PHE A 1 292 ? 11.537 46.199 -11.869 1.00 31.79 292 PHE A N 1
ATOM 2385 C CA . PHE A 1 292 ? 12.084 44.943 -11.391 1.00 31.53 292 PHE A CA 1
ATOM 2386 C C . PHE A 1 292 ? 11.343 44.472 -10.141 1.00 28.71 292 PHE A C 1
ATOM 2387 O O . PHE A 1 292 ? 11.052 43.274 -10.010 1.00 30.49 292 PHE A O 1
ATOM 2395 N N . ASP A 1 293 ? 11.033 45.391 -9.229 1.00 33.22 293 ASP A N 1
ATOM 2396 C CA . ASP A 1 293 ? 10.303 44.989 -8.029 1.00 32.66 293 ASP A CA 1
ATOM 2397 C C . ASP A 1 293 ? 8.923 44.500 -8.394 1.00 32.78 293 ASP A C 1
ATOM 2398 O O . ASP A 1 293 ? 8.434 43.536 -7.816 1.00 30.25 293 ASP A O 1
ATOM 2403 N N . ALA A 1 294 ? 8.284 45.140 -9.374 1.00 31.94 294 ALA A N 1
ATOM 2404 C CA . ALA A 1 294 ? 6.969 44.655 -9.816 1.00 33.40 294 ALA A CA 1
ATOM 2405 C C . ALA A 1 294 ? 7.051 43.287 -10.460 1.00 29.64 294 ALA A C 1
ATOM 2406 O O . ALA A 1 294 ? 6.193 42.439 -10.200 1.00 27.75 294 ALA A O 1
ATOM 2408 N N . MET A 1 295 ? 8.047 43.054 -11.320 1.00 28.05 295 MET A N 1
ATOM 2409 C CA . MET A 1 295 ? 8.224 41.750 -11.923 1.00 27.34 295 MET A CA 1
ATOM 2410 C C . MET A 1 295 ? 8.467 40.687 -10.875 1.00 26.81 295 MET A C 1
ATOM 2411 O O . MET A 1 295 ? 7.968 39.555 -11.011 1.00 27.96 295 MET A O 1
ATOM 2416 N N . ASP A 1 296 ? 9.271 41.002 -9.856 1.00 25.95 296 ASP A N 1
ATOM 2417 C CA . ASP A 1 296 ? 9.600 39.981 -8.857 1.00 26.47 296 ASP A CA 1
ATOM 2418 C C . ASP A 1 296 ? 8.350 39.549 -8.107 1.00 28.10 296 ASP A C 1
ATOM 2419 O O . ASP A 1 296 ? 8.118 38.365 -7.890 1.00 27.44 296 ASP A O 1
ATOM 2424 N N . GLU A 1 297 ? 7.563 40.527 -7.660 1.00 27.07 297 GLU A N 1
ATOM 2425 C CA . GLU A 1 297 ? 6.339 40.237 -6.910 1.00 28.72 297 GLU A CA 1
ATOM 2426 C C . GLU A 1 297 ? 5.327 39.524 -7.791 1.00 26.24 297 GLU A C 1
ATOM 2427 O O . GLU A 1 297 ? 4.671 38.552 -7.371 1.00 25.31 297 GLU A O 1
ATOM 2433 N N . TYR A 1 298 ? 5.208 39.962 -9.040 1.00 24.72 298 TYR A N 1
ATOM 2434 C CA . TYR A 1 298 ? 4.251 39.312 -9.933 1.00 27.21 298 TYR A CA 1
ATOM 2435 C C . TYR A 1 298 ? 4.630 37.876 -10.199 1.00 27.11 298 TYR A C 1
ATOM 2436 O O . TYR A 1 298 ? 3.765 37.004 -10.261 1.00 27.64 298 TYR A O 1
ATOM 2445 N N . THR A 1 299 ? 5.920 37.619 -10.393 1.00 25.04 299 THR A N 1
ATOM 2446 C CA . THR A 1 299 ? 6.371 36.265 -10.675 1.00 25.75 299 THR A CA 1
ATOM 2447 C C . THR A 1 299 ? 6.048 35.329 -9.519 1.00 24.75 299 THR A C 1
ATOM 2448 O O . THR A 1 299 ? 5.627 34.200 -9.754 1.00 24.50 299 THR A O 1
ATOM 2452 N N . TYR A 1 300 ? 6.298 35.766 -8.289 1.00 23.55 300 TYR A N 1
ATOM 2453 C CA . TYR A 1 300 ? 5.964 34.934 -7.118 1.00 24.17 300 TYR A CA 1
ATOM 2454 C C . TYR A 1 300 ? 4.478 34.543 -7.119 1.00 25.27 300 TYR A C 1
ATOM 2455 O O . TYR A 1 300 ? 4.103 33.375 -6.853 1.00 22.27 300 TYR A O 1
ATOM 2464 N N . ASN A 1 301 ? 3.616 35.516 -7.400 1.00 23.58 301 ASN A N 1
ATOM 2465 C CA . ASN A 1 301 ? 2.176 35.245 -7.408 1.00 23.95 301 ASN A CA 1
ATOM 2466 C C . ASN A 1 301 ? 1.728 34.484 -8.643 1.00 26.58 301 ASN A C 1
ATOM 2467 O O . ASN A 1 301 ? 0.778 33.703 -8.550 1.00 24.35 301 ASN A O 1
ATOM 2472 N N . LEU A 1 302 ? 2.380 34.669 -9.787 1.00 22.65 302 LEU A N 1
ATOM 2473 C CA . LEU A 1 302 ? 2.079 33.837 -10.977 1.00 23.58 302 LEU A CA 1
ATOM 2474 C C . LEU A 1 302 ? 2.382 32.385 -10.686 1.00 23.65 302 LEU A C 1
ATOM 2475 O O . LEU A 1 302 ? 1.617 31.480 -11.059 1.00 24.39 302 LEU A O 1
ATOM 2480 N N . ARG A 1 303 ? 3.545 32.143 -10.066 1.00 22.24 303 ARG A N 1
ATOM 2481 C CA . ARG A 1 303 ? 3.873 30.754 -9.746 1.00 23.20 303 ARG A CA 1
ATOM 2482 C C . ARG A 1 303 ? 2.773 30.177 -8.877 1.00 27.30 303 ARG A C 1
ATOM 2483 O O . ARG A 1 303 ? 2.306 29.045 -9.106 1.00 24.63 303 ARG A O 1
ATOM 2491 N N . LYS A 1 304 ? 2.346 30.945 -7.868 1.00 23.21 304 LYS A N 1
ATOM 2492 C CA . LYS A 1 304 ? 1.334 30.395 -6.948 1.00 24.57 304 LYS A CA 1
ATOM 2493 C C . LYS A 1 304 ? 0.016 30.117 -7.678 1.00 25.37 304 LYS A C 1
ATOM 2494 O O . LYS A 1 304 ? -0.617 29.051 -7.496 1.00 26.33 304 LYS A O 1
ATOM 2500 N N . ILE A 1 305 ? -0.452 31.078 -8.481 1.00 22.79 305 ILE A N 1
ATOM 2501 C CA . ILE A 1 305 ? -1.764 30.828 -9.086 1.00 20.76 305 ILE A CA 1
ATOM 2502 C C . ILE A 1 305 ? -1.700 29.751 -10.139 1.00 24.77 305 ILE A C 1
ATOM 2503 O O . ILE A 1 305 ? -2.666 29.024 -10.325 1.00 24.01 305 ILE A O 1
ATOM 2508 N N . LEU A 1 306 ? -0.562 29.570 -10.787 1.00 22.50 306 LEU A N 1
ATOM 2509 C CA . LEU A 1 306 ? -0.479 28.535 -11.816 1.00 20.73 306 LEU A CA 1
ATOM 2510 C C . LEU A 1 306 ? -0.456 27.112 -11.231 1.00 24.32 306 LEU A C 1
ATOM 2511 O O . LEU A 1 306 ? -0.584 26.135 -12.000 1.00 25.30 306 LEU A O 1
ATOM 2516 N N . GLU A 1 307 ? -0.294 26.965 -9.923 1.00 23.76 307 GLU A N 1
ATOM 2517 C CA . GLU A 1 307 ? -0.520 25.658 -9.293 1.00 24.26 307 GLU A CA 1
ATOM 2518 C C . GLU A 1 307 ? -1.916 25.155 -9.583 1.00 27.98 307 GLU A C 1
ATOM 2519 O O . GLU A 1 307 ? -2.160 23.937 -9.501 1.00 28.03 307 GLU A O 1
ATOM 2525 N N . ASN A 1 308 ? -2.828 26.065 -9.932 1.00 26.21 308 ASN A N 1
ATOM 2526 C CA . ASN A 1 308 ? -4.222 25.692 -10.237 1.00 27.58 308 ASN A CA 1
ATOM 2527 C C . ASN A 1 308 ? -4.495 25.395 -11.708 1.00 27.35 308 ASN A C 1
ATOM 2528 O O . ASN A 1 308 ? -5.649 25.140 -12.065 1.00 28.52 308 ASN A O 1
ATOM 2533 N N . SER A 1 309 ? -3.501 25.525 -12.587 1.00 25.77 309 SER A N 1
ATOM 2534 C CA . SER A 1 309 ? -3.718 25.315 -13.986 1.00 26.23 309 SER A CA 1
ATOM 2535 C C . SER A 1 309 ? -3.897 23.831 -14.272 1.00 27.27 309 SER A C 1
ATOM 2536 O O . SER A 1 309 ? -3.404 22.963 -13.546 1.00 28.28 309 SER A O 1
ATOM 2539 N N . GLU A 1 310 ? -4.640 23.554 -15.337 1.00 27.51 310 GLU A N 1
ATOM 2540 C CA . GLU A 1 310 ? -4.828 22.169 -15.745 1.00 28.52 310 GLU A CA 1
ATOM 2541 C C . GLU A 1 310 ? -3.487 21.524 -16.083 1.00 26.86 310 GLU A C 1
ATOM 2542 O O . GLU A 1 310 ? -3.299 20.316 -15.829 1.00 31.57 310 GLU A O 1
ATOM 2548 N N . LEU A 1 311 ? -2.609 22.324 -16.698 1.00 28.34 311 LEU A N 1
ATOM 2549 C CA . LEU A 1 311 ? -1.231 21.919 -16.962 1.00 32.00 311 LEU A CA 1
ATOM 2550 C C . LEU A 1 311 ? -0.590 21.278 -15.734 1.00 31.56 311 LEU A C 1
ATOM 2551 O O . LEU A 1 311 ? -0.072 20.154 -15.796 1.00 31.80 311 LEU A O 1
ATOM 2556 N N . ILE A 1 312 ? -0.637 21.977 -14.597 1.00 30.27 312 ILE A N 1
ATOM 2557 C CA . ILE A 1 312 ? 0.049 21.502 -13.404 1.00 28.05 312 ILE A CA 1
ATOM 2558 C C . ILE A 1 312 ? -0.770 20.428 -12.726 1.00 30.57 312 ILE A C 1
ATOM 2559 O O . ILE A 1 312 ? -0.236 19.399 -12.253 1.00 30.20 312 ILE A O 1
ATOM 2564 N N . ARG A 1 313 ? -2.092 20.596 -12.691 1.00 28.95 313 ARG A N 1
ATOM 2565 C CA . ARG A 1 313 ? -2.909 19.581 -12.022 1.00 32.26 313 ARG A CA 1
ATOM 2566 C C . ARG A 1 313 ? -2.839 18.228 -12.702 1.00 38.63 313 ARG A C 1
ATOM 2567 O O . ARG A 1 313 ? -2.945 17.192 -12.027 1.00 36.53 313 ARG A O 1
ATOM 2575 N N . THR A 1 314 ? -2.693 18.198 -14.036 1.00 34.16 314 THR A N 1
ATOM 2576 C CA . THR A 1 314 ? -2.577 16.921 -14.734 1.00 36.22 314 THR A CA 1
ATOM 2577 C C . THR A 1 314 ? -1.135 16.487 -14.952 1.00 38.72 314 THR A C 1
ATOM 2578 O O . THR A 1 314 ? -0.916 15.327 -15.328 1.00 38.16 314 THR A O 1
ATOM 2582 N N . GLY A 1 315 ? -0.190 17.397 -14.789 1.00 35.59 315 GLY A N 1
ATOM 2583 C CA . GLY A 1 315 ? 1.208 17.164 -15.144 1.00 40.73 315 GLY A CA 1
ATOM 2584 C C . GLY A 1 315 ? 1.456 16.948 -16.621 1.00 41.05 315 GLY A C 1
ATOM 2585 O O . GLY A 1 315 ? 2.429 16.288 -16.984 1.00 39.05 315 GLY A O 1
ATOM 2586 N N . GLU A 1 316 ? 0.599 17.487 -17.488 1.00 39.34 316 GLU A N 1
ATOM 2587 C CA . GLU A 1 316 ? 0.662 17.244 -18.925 1.00 43.57 316 GLU A CA 1
ATOM 2588 C C . GLU A 1 316 ? 0.573 18.585 -19.640 1.00 38.18 316 GLU A C 1
ATOM 2589 O O . GLU A 1 316 ? -0.401 19.314 -19.448 1.00 38.16 316 GLU A O 1
ATOM 2595 N N . LEU A 1 317 ? 1.585 18.925 -20.439 1.00 37.26 317 LEU A N 1
ATOM 2596 C CA . LEU A 1 317 ? 1.503 20.091 -21.305 1.00 36.34 317 LEU A CA 1
ATOM 2597 C C . LEU A 1 317 ? 0.840 19.683 -22.615 1.00 41.34 317 LEU A C 1
ATOM 2598 O O . LEU A 1 317 ? 1.391 18.884 -23.391 1.00 41.93 317 LEU A O 1
ATOM 2603 N N . ARG A 1 318 ? -0.352 20.210 -22.864 1.00 35.73 318 ARG A N 1
ATOM 2604 C CA . ARG A 1 318 ? -1.071 19.872 -24.094 1.00 38.49 318 ARG A CA 1
ATOM 2605 C C . ARG A 1 318 ? -1.077 21.085 -25.018 1.00 39.96 318 ARG A C 1
ATOM 2606 O O . ARG A 1 318 ? -2.018 21.880 -25.025 1.00 40.68 318 ARG A O 1
ATOM 2614 N N . ASN A 1 319 ? 0.010 21.229 -25.789 1.00 39.93 319 ASN A N 1
ATOM 2615 C CA . ASN A 1 319 ? 0.195 22.425 -26.610 1.00 40.73 319 ASN A CA 1
ATOM 2616 C C . ASN A 1 319 ? -1.003 22.676 -27.513 1.00 50.78 319 ASN A C 1
ATOM 2617 O O . ASN A 1 319 ? -1.481 23.809 -27.620 1.00 43.29 319 ASN A O 1
ATOM 2622 N N . GLU A 1 320 ? -1.471 21.640 -28.223 1.00 47.36 320 GLU A N 1
ATOM 2623 C CA . GLU A 1 320 ? -2.516 21.890 -29.213 1.00 48.96 320 GLU A CA 1
ATOM 2624 C C . GLU A 1 320 ? -3.815 22.325 -28.553 1.00 48.29 320 GLU A C 1
ATOM 2625 O O . GLU A 1 320 ? -4.546 23.133 -29.131 1.00 50.98 320 GLU A O 1
ATOM 2631 N N . GLU A 1 321 ? -4.117 21.790 -27.367 1.00 46.01 321 GLU A N 1
ATOM 2632 C CA . GLU A 1 321 ? -5.291 22.231 -26.619 1.00 45.69 321 GLU A CA 1
ATOM 2633 C C . GLU A 1 321 ? -5.166 23.691 -26.197 1.00 45.64 321 GLU A C 1
ATOM 2634 O O . GLU A 1 321 ? -6.138 24.448 -26.262 1.00 45.17 321 GLU A O 1
ATOM 2640 N N . ILE A 1 322 ? -3.986 24.095 -25.720 1.00 40.74 322 ILE A N 1
ATOM 2641 C CA . ILE A 1 322 ? -3.808 25.487 -25.303 1.00 39.35 322 ILE A CA 1
ATOM 2642 C C . ILE A 1 322 ? -3.959 26.426 -26.505 1.00 42.23 322 ILE A C 1
ATOM 2643 O O . ILE A 1 322 ? -4.655 27.443 -26.434 1.00 42.84 322 ILE A O 1
ATOM 2648 N N . LEU A 1 323 ? -3.385 26.050 -27.646 1.00 44.50 323 LEU A N 1
ATOM 2649 C CA . LEU A 1 323 ? -3.489 26.889 -28.845 1.00 47.80 323 LEU A CA 1
ATOM 2650 C C . LEU A 1 323 ? -4.900 26.889 -29.422 1.00 58.99 323 LEU A C 1
ATOM 2651 O O . LEU A 1 323 ? -5.319 27.870 -30.050 1.00 56.05 323 LEU A O 1
ATOM 2656 N N . SER A 1 324 ? -5.634 25.794 -29.253 1.00 53.43 324 SER A N 1
ATOM 2657 C CA . SER A 1 324 ? -7.004 25.765 -29.759 1.00 62.00 324 SER A CA 1
ATOM 2658 C C . SER A 1 324 ? -7.912 26.629 -28.894 1.00 66.01 324 SER A C 1
ATOM 2659 O O . SER A 1 324 ? -8.890 27.191 -29.397 1.00 69.12 324 SER A O 1
ATOM 2662 N N . GLY A 1 325 ? -7.569 26.785 -27.608 1.00 63.95 325 GLY A N 1
ATOM 2663 C CA . GLY A 1 325 ? -8.356 27.627 -26.715 1.00 54.17 325 GLY A CA 1
ATOM 2664 C C . GLY A 1 325 ? -8.441 29.079 -27.166 1.00 66.69 325 GLY A C 1
ATOM 2665 O O . GLY A 1 325 ? -9.433 29.762 -26.888 1.00 78.39 325 GLY A O 1
ATOM 2666 N N . ILE A 1 326 ? -7.418 29.570 -27.869 1.00 64.68 326 ILE A N 1
ATOM 2667 C CA . ILE A 1 326 ? -7.426 30.947 -28.372 1.00 78.39 326 ILE A CA 1
ATOM 2668 C C . ILE A 1 326 ? -8.629 31.259 -29.261 1.00 78.05 326 ILE A C 1
ATOM 2669 O O . ILE A 1 326 ? -8.720 30.772 -30.380 1.00 78.78 326 ILE A O 1
#

B-factor: mean 42.08, std 16.85, range [20.73, 117.77]

Radius of gyration: 21.07 Å; Cα contacts (8 Å, |Δi|>4): 573; chains: 1; bounding box: 57×43×46 Å

Secondary structure (DSSP, 8-state):
-PPPPTTS---EEEEEEETTSSHHHHHHHHHHH-GGGEE----SEEEETTEEEEEEEE-SS----TT---GGGGSSEEEEEEEEETT-GGGHHHHHHHHHHHHHHHHHH-SS-EEEEEEE---TT-S-HHHHHHHHHHHHHHHHHHHHHTT---EEEEE-TTSHHHHHHHHHGGGGSTTTHHHHHHHHHHHHHHHHT-SEEEEEETTEEEEEEESSGGGHHHHHHHHHHHHHTPPTTSPPPPEEETTEEEEEEEEEEEETTEEEEEEEEEEEEGGG--S-HHHHHHHHHHHHHHHHHHHTTSHHHHHT---HHHHHHH-

Organism: NCBI:txid2594042